Protein AF-A0A9P1D2E7-F1 (afdb_monomer_lite)

Foldseek 3Di:
DDDDDDDDDDDDDDDDDDDDPPPPPPPPDPAFPQPFCPVCVVVCVCVPDPPDDFFDFLEKEADQQQQWIWTFGFQDIDIDGDDDPDDDDPDPQNCQVVVLCVVPVVQSVQGWNYKYWDAPDPAWIWIWTHGDPFQKIWITTGHPPDPDHIDIDHPVCLVPFPDPPPCVPPPDDDDDPTPRPPPPVVVLVVVPDDPPPDDDDDSDDWAWDDDPFKIWTFDDDPPADATFKIWMWTDDPDTHTDDMHGDDSQWHWNYWDDGPQKIWTWTDGPPDHIDIGIGHHPPSVVVRNVD

pLDDT: mean 70.39, std 23.38, range [22.34, 96.06]

Secondary structure (DSSP, 8-state):
----------------------------PPPP-------GGGGGGGGSSTTPPPP-EEEEEE-TTSSEEEEEESS-EEEEE---SS--PPPTTHHHHHHHHHH-HHHHHH-EEEEEEEEEETTEEEEEEEESSSS-EEEEEESTT-----EEE-TTGGGSPP----GGG--S--PPPP--PPPHHHHHHHHS-S--SS--------EEEEETTEEEEEEEPTTSSSEEEEEEEE-SSS-EEEEEEE--TTEEEEEEEEETTEEEEEEEETTS--EEEEEEPPHHHHHHHH-

Radius of gyration: 24.0 Å; chains: 1; bounding box: 67×44×100 Å

Sequence (291 aa):
MVGIGWYVVNPLAMNSTRKKSRMKSSVLLPPLDVSLVSDLSDFSWMRSLGRHVPLQPVGLACDDNHSSMVIAERFALHEVQIPSLGTLQPSESQNGLEKCLGEYPHFRADGLAGVRIKCTSPAGCHALILGAHSNQSLVCPLGASSRCQPTLLTSETLRARGCPVERSDLNQGQGIPDMAFPTLIEASSHFLDRNKENNGSDGRDSRGLLGAKLVISLSDIPGHLGVSAANAWALGERRQYIGSWSFPATHRWTSLCHAQGKIFVLGVPQAGESELWSFAMPEELRKRIAM

Organism: NCBI:txid2562237

Structure (mmCIF, N/CA/C/O backbone):
data_AF-A0A9P1D2E7-F1
#
_entry.id   AF-A0A9P1D2E7-F1
#
loop_
_atom_site.group_PDB
_atom_site.id
_atom_site.type_symbol
_atom_site.label_atom_id
_atom_site.label_alt_id
_atom_site.label_comp_id
_atom_site.label_asym_id
_atom_site.label_entity_id
_atom_site.label_seq_id
_atom_site.pdbx_PDB_ins_code
_atom_site.Cartn_x
_atom_site.Cartn_y
_atom_site.Cartn_z
_atom_site.occupancy
_atom_site.B_iso_or_equiv
_atom_site.auth_seq_id
_atom_site.auth_comp_id
_atom_site.auth_asym_id
_atom_site.auth_atom_id
_atom_site.pdbx_PDB_model_num
ATOM 1 N N . MET A 1 1 ? -6.547 14.080 -67.510 1.00 34.38 1 MET A N 1
ATOM 2 C CA . MET A 1 1 ? -7.218 13.029 -66.713 1.00 34.38 1 MET A CA 1
ATOM 3 C C . MET A 1 1 ? -7.490 13.648 -65.349 1.00 34.38 1 MET A C 1
ATOM 5 O O . MET A 1 1 ? -6.532 13.916 -64.646 1.00 34.38 1 MET A O 1
ATOM 9 N N . VAL A 1 2 ? -8.655 14.267 -65.110 1.00 25.31 2 VAL A N 1
ATOM 10 C CA . VAL A 1 2 ? -9.991 13.657 -64.870 1.00 25.31 2 VAL A CA 1
ATOM 11 C C . VAL A 1 2 ? -9.923 12.738 -63.637 1.00 25.31 2 VAL A C 1
ATOM 13 O O . VAL A 1 2 ? -9.150 11.795 -63.670 1.00 25.31 2 VAL A O 1
ATOM 16 N N . GLY A 1 3 ? -10.656 12.941 -62.539 1.00 22.42 3 GLY A N 1
ATOM 17 C CA . GLY A 1 3 ? -11.729 13.894 -62.266 1.00 22.42 3 GLY A CA 1
ATOM 18 C C . GLY A 1 3 ? -12.163 13.873 -60.790 1.00 22.42 3 GLY A C 1
ATOM 19 O O . GLY A 1 3 ? -11.840 12.961 -60.034 1.00 22.42 3 GLY A O 1
ATOM 20 N N . ILE A 1 4 ? -12.880 14.934 -60.426 1.00 28.89 4 ILE A N 1
ATOM 21 C CA . ILE A 1 4 ? -13.558 15.216 -59.154 1.00 28.89 4 ILE A CA 1
ATOM 22 C C . ILE A 1 4 ? -14.852 14.386 -59.069 1.00 28.89 4 ILE A C 1
ATOM 24 O O . ILE A 1 4 ? -15.502 14.177 -60.091 1.00 28.89 4 ILE A O 1
ATOM 28 N N . GLY A 1 5 ? -15.277 13.992 -57.863 1.00 22.34 5 GLY A N 1
ATOM 29 C CA . GLY A 1 5 ? -16.610 13.423 -57.635 1.00 22.34 5 GLY A CA 1
ATOM 30 C C . GLY A 1 5 ? -17.114 13.634 -56.206 1.00 22.34 5 GLY A C 1
ATOM 31 O O . GLY A 1 5 ? -16.603 13.027 -55.271 1.00 22.34 5 GLY A O 1
ATOM 32 N N . TRP A 1 6 ? -18.125 14.492 -56.063 1.00 28.31 6 TRP A N 1
ATOM 33 C CA . TRP A 1 6 ?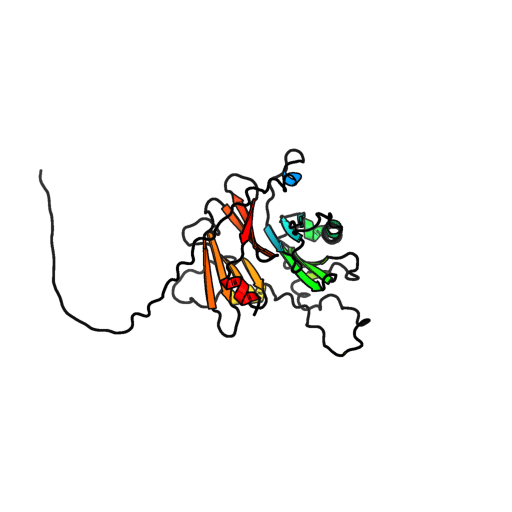 -18.961 14.678 -54.872 1.00 28.31 6 TRP A CA 1
ATOM 34 C C . TRP A 1 6 ? -20.163 13.734 -54.927 1.00 28.31 6 TRP A C 1
ATOM 36 O O . TRP A 1 6 ? -20.701 13.546 -56.014 1.00 28.31 6 TRP A O 1
ATOM 46 N N . TYR A 1 7 ? -20.672 13.284 -53.775 1.00 24.88 7 TYR A N 1
ATOM 47 C CA . TYR A 1 7 ? -22.082 12.899 -53.653 1.00 24.88 7 TYR A CA 1
ATOM 48 C C . TYR A 1 7 ? -22.690 13.373 -52.333 1.00 24.88 7 TYR A C 1
ATOM 50 O O . TYR A 1 7 ? -22.192 13.101 -51.244 1.00 24.88 7 TYR A O 1
ATOM 58 N N . VAL A 1 8 ? -23.799 14.089 -52.495 1.00 28.50 8 VAL A N 1
ATOM 59 C CA . VAL A 1 8 ? -24.799 14.451 -51.494 1.00 28.50 8 VAL A CA 1
ATOM 60 C C . VAL A 1 8 ? -25.888 13.387 -51.557 1.00 28.50 8 VAL A C 1
ATOM 62 O O . VAL A 1 8 ? -26.414 13.140 -52.639 1.00 28.50 8 VAL A O 1
ATOM 65 N N . VAL A 1 9 ? -26.284 12.814 -50.419 1.00 28.98 9 VAL A N 1
ATOM 66 C CA . VAL A 1 9 ? -27.598 12.170 -50.286 1.00 28.98 9 VAL A CA 1
ATOM 67 C C . VAL A 1 9 ? -28.175 12.518 -48.917 1.00 28.98 9 VAL A C 1
ATOM 69 O O . VAL A 1 9 ? -27.687 12.073 -47.883 1.00 28.98 9 VAL A O 1
ATOM 72 N N . ASN A 1 10 ? -29.226 13.333 -48.943 1.00 32.41 10 ASN A N 1
ATOM 73 C CA . ASN A 1 10 ? -30.201 13.473 -47.867 1.00 32.41 10 ASN A CA 1
ATOM 74 C C . ASN A 1 10 ? -31.289 12.410 -48.087 1.00 32.41 10 ASN A C 1
ATOM 76 O O . ASN A 1 10 ? -31.701 12.202 -49.231 1.00 32.41 10 ASN A O 1
ATOM 80 N N . PRO A 1 11 ? -31.833 11.817 -47.016 1.00 41.06 11 PRO A N 1
ATOM 81 C CA . PRO A 1 11 ? -33.286 11.858 -46.906 1.00 41.06 11 PRO A CA 1
ATOM 82 C C . PRO A 1 11 ? -33.771 12.245 -45.505 1.00 41.06 11 PRO A C 1
ATOM 84 O O . PRO A 1 11 ? -33.331 11.737 -44.475 1.00 41.06 11 PRO A O 1
ATOM 87 N N . LEU A 1 12 ? -34.745 13.151 -45.521 1.00 35.78 12 LEU A N 1
ATOM 88 C CA . LEU A 1 12 ? -35.585 13.543 -44.403 1.00 35.78 12 LEU A CA 1
ATOM 89 C C . LEU A 1 12 ? -36.529 12.406 -43.974 1.00 35.78 12 LEU A C 1
ATOM 91 O O . LEU A 1 12 ? -37.180 11.781 -44.803 1.00 35.78 12 LEU A O 1
ATOM 95 N N . ALA A 1 13 ? -36.649 12.290 -42.649 1.00 39.47 13 ALA A N 1
ATOM 96 C CA . ALA A 1 13 ? -37.854 12.049 -41.849 1.00 39.47 13 ALA A CA 1
ATOM 97 C C . ALA A 1 13 ? -38.650 10.736 -42.005 1.00 39.47 13 ALA A C 1
ATOM 99 O O . ALA A 1 13 ? -39.419 10.563 -42.942 1.00 39.47 13 ALA A O 1
ATOM 100 N N . MET A 1 14 ? -38.685 9.946 -40.920 1.00 32.00 14 MET A N 1
ATOM 101 C CA . MET A 1 14 ? -39.962 9.612 -40.275 1.00 32.00 14 MET A CA 1
ATOM 102 C C . MET A 1 14 ? -39.802 9.155 -38.813 1.00 32.00 14 MET A C 1
ATOM 104 O O . MET A 1 14 ? -38.895 8.415 -38.448 1.00 32.00 14 MET A O 1
ATOM 108 N N . ASN A 1 15 ? -40.725 9.659 -37.995 1.00 38.59 15 ASN A N 1
ATOM 109 C CA . ASN A 1 15 ? -40.930 9.461 -36.562 1.00 38.59 15 ASN A CA 1
ATOM 110 C C . ASN A 1 15 ? -40.935 7.993 -36.100 1.00 38.59 15 ASN A C 1
ATOM 112 O O . ASN A 1 15 ? -41.679 7.177 -36.638 1.00 38.59 15 ASN A O 1
ATOM 116 N N . SER A 1 16 ? -40.289 7.711 -34.963 1.00 40.75 16 SER A N 1
ATOM 117 C CA . SER A 1 16 ? -40.817 6.725 -34.013 1.00 40.75 16 SER A CA 1
ATOM 118 C C . SER A 1 16 ? -40.358 7.023 -32.588 1.00 40.75 16 SER A C 1
ATOM 120 O O . SER A 1 16 ? -39.188 6.937 -32.221 1.00 40.75 16 SER A O 1
ATOM 122 N N . THR A 1 17 ? -41.331 7.408 -31.778 1.00 57.41 17 THR A N 1
ATOM 123 C CA . THR A 1 17 ? -41.259 7.637 -30.344 1.00 57.41 17 THR A CA 1
ATOM 124 C C . THR A 1 17 ? -41.031 6.319 -29.598 1.00 57.41 17 THR A C 1
ATOM 126 O O . THR A 1 17 ? -41.955 5.527 -29.424 1.00 57.41 17 THR A O 1
ATOM 129 N N . ARG A 1 18 ? -39.830 6.098 -29.042 1.00 44.81 18 ARG A N 1
ATOM 130 C CA . ARG A 1 18 ? -39.636 5.107 -27.964 1.00 44.81 18 ARG A CA 1
ATOM 131 C C . ARG A 1 18 ? -38.724 5.602 -26.839 1.00 44.81 18 ARG A C 1
ATOM 133 O O . ARG A 1 18 ? -37.507 5.516 -26.878 1.00 44.81 18 ARG A O 1
ATOM 140 N N . LYS A 1 19 ? -39.420 6.124 -25.825 1.00 47.72 19 LYS A N 1
ATOM 141 C CA . LYS A 1 19 ? -39.240 5.993 -24.368 1.00 47.72 19 LYS A CA 1
ATOM 142 C C . LYS A 1 19 ? -37.915 5.429 -23.818 1.00 47.72 19 LYS A C 1
ATOM 144 O O . LYS A 1 19 ? -37.523 4.305 -24.104 1.00 47.72 19 LYS A O 1
ATOM 149 N N . LYS A 1 20 ? -37.469 6.158 -22.781 1.00 47.34 20 LYS A N 1
ATOM 150 C CA . LYS A 1 20 ? -36.493 5.852 -21.715 1.00 47.34 20 LYS A CA 1
ATOM 151 C C . LYS A 1 20 ? -35.017 6.031 -22.078 1.00 47.34 20 LYS A C 1
ATOM 153 O O . LYS A 1 20 ? -34.205 5.123 -21.952 1.00 47.34 20 LYS A O 1
ATOM 158 N N . SER A 1 21 ? -34.666 7.290 -22.344 1.00 38.19 21 SER A N 1
ATOM 159 C CA . SER A 1 21 ? -33.348 7.816 -21.983 1.00 38.19 21 SER A CA 1
ATOM 160 C C . SER A 1 21 ? -33.191 7.737 -20.461 1.00 38.19 21 SER A C 1
ATOM 162 O O . SER A 1 21 ? -33.766 8.521 -19.705 1.00 38.19 21 SER A O 1
ATOM 164 N N . ARG A 1 22 ? -32.461 6.724 -19.994 1.00 44.84 22 ARG A N 1
ATOM 165 C CA . ARG A 1 22 ? -31.897 6.707 -18.647 1.00 44.84 22 ARG A CA 1
ATOM 166 C C . ARG A 1 22 ? -30.671 7.614 -18.734 1.00 44.84 22 ARG A C 1
ATOM 168 O O . ARG A 1 22 ? -29.606 7.153 -19.131 1.00 44.84 22 ARG A O 1
ATOM 175 N N . MET A 1 23 ? -30.844 8.905 -18.442 1.00 34.78 23 MET A N 1
ATOM 176 C CA . MET A 1 23 ? -29.727 9.835 -18.269 1.00 34.78 23 MET A CA 1
ATOM 177 C C . MET A 1 23 ? -28.807 9.261 -17.187 1.00 34.78 23 MET A C 1
ATOM 179 O O . MET A 1 23 ? -29.082 9.366 -15.993 1.00 34.78 23 MET A O 1
ATOM 183 N N . LYS A 1 24 ? -27.722 8.600 -17.600 1.00 41.12 24 LYS A N 1
ATOM 184 C CA . LYS A 1 24 ? -26.547 8.445 -16.750 1.00 41.12 24 LYS A CA 1
ATOM 185 C C . LYS A 1 24 ? -25.948 9.841 -16.674 1.00 41.12 24 LYS A C 1
ATOM 187 O O . LYS A 1 24 ? -25.241 10.262 -17.581 1.00 41.12 24 LYS A O 1
ATOM 192 N N . SER A 1 25 ? -26.331 10.581 -15.640 1.00 35.00 25 SER A N 1
ATOM 193 C CA . SER A 1 25 ? -25.635 11.801 -15.259 1.00 35.00 25 SER A CA 1
ATOM 194 C C . SER A 1 25 ? -24.226 11.385 -14.856 1.00 35.00 25 SER A C 1
ATOM 196 O O . SER A 1 25 ? -24.006 10.932 -13.734 1.00 35.00 25 SER A O 1
ATOM 198 N N . SER A 1 26 ? -23.292 11.446 -15.802 1.00 39.44 26 SER A N 1
ATOM 199 C CA . SER A 1 26 ? -21.867 11.367 -15.519 1.00 39.44 26 SER A CA 1
ATOM 200 C C . SER A 1 26 ? -21.525 12.629 -14.740 1.00 39.44 26 SER A C 1
ATOM 202 O O . SER A 1 26 ? -21.312 13.687 -15.326 1.00 39.44 26 SER A O 1
ATOM 204 N N . VAL A 1 27 ? -21.580 12.548 -13.412 1.00 43.41 27 VAL A N 1
ATOM 205 C CA . VAL A 1 27 ? -21.067 13.611 -12.552 1.00 43.41 27 VAL A CA 1
ATOM 206 C C . VAL A 1 27 ? -19.558 13.607 -12.760 1.00 43.41 27 VAL A C 1
ATOM 208 O O . VAL A 1 27 ? -18.856 12.739 -12.248 1.00 43.41 27 VAL A O 1
ATOM 211 N N . LEU A 1 28 ? -19.079 14.524 -13.600 1.00 47.50 28 LEU A N 1
ATOM 212 C CA . LEU A 1 28 ? -17.664 14.849 -13.683 1.00 47.50 28 LEU A CA 1
ATOM 213 C C . LEU A 1 28 ? -17.316 15.500 -12.348 1.00 47.50 28 LEU A C 1
ATOM 215 O O . LEU A 1 28 ? -17.694 16.643 -12.093 1.00 47.50 28 LEU A O 1
ATOM 219 N N . LEU A 1 29 ? -16.688 14.727 -11.464 1.00 50.00 29 LEU A N 1
ATOM 220 C CA . LEU A 1 29 ? -16.118 15.277 -10.244 1.00 50.00 29 LEU A CA 1
ATOM 221 C C . LEU A 1 29 ? -15.080 16.336 -10.644 1.00 50.00 29 LEU A C 1
ATOM 223 O O . LEU A 1 29 ? -14.402 16.155 -11.664 1.00 50.00 29 LEU A O 1
ATOM 227 N N . PRO A 1 30 ? -14.967 17.440 -9.885 1.00 50.84 30 PRO A N 1
ATOM 228 C CA . PRO A 1 30 ? -13.913 18.411 -10.128 1.00 50.84 30 PRO A CA 1
ATOM 229 C C . PRO A 1 30 ? -12.558 17.687 -10.135 1.00 50.84 30 PRO A C 1
ATOM 231 O O . PRO A 1 30 ? -12.393 16.704 -9.398 1.00 50.84 30 PRO A O 1
ATOM 234 N N . PRO A 1 31 ? -11.602 18.124 -10.978 1.00 53.41 31 PRO A N 1
ATOM 235 C CA . PRO A 1 31 ? -10.257 17.570 -10.940 1.00 53.41 31 PRO A CA 1
ATOM 236 C C . PRO A 1 31 ? -9.763 17.635 -9.495 1.00 53.41 31 PRO A C 1
ATOM 238 O O . PRO A 1 31 ? -9.986 18.640 -8.816 1.00 53.41 31 PRO A O 1
ATOM 241 N N . LEU A 1 32 ? -9.148 16.550 -9.010 1.00 51.12 32 LEU A N 1
ATOM 242 C CA . LEU A 1 32 ? -8.451 16.609 -7.730 1.00 51.12 32 LEU A CA 1
ATOM 243 C C . LEU A 1 32 ? -7.517 17.808 -7.797 1.00 51.12 32 LEU A C 1
ATOM 245 O O . LEU A 1 32 ? -6.779 17.950 -8.774 1.00 51.12 32 LEU A O 1
ATOM 249 N N . ASP A 1 33 ? -7.569 18.659 -6.779 1.00 43.69 33 ASP A N 1
ATOM 250 C CA . ASP A 1 33 ? -6.532 19.653 -6.582 1.00 43.69 33 ASP A CA 1
ATOM 251 C C . ASP A 1 33 ? -5.264 18.872 -6.233 1.00 43.69 33 ASP A C 1
ATOM 253 O O . ASP A 1 33 ? -5.019 18.487 -5.085 1.00 43.69 33 ASP A O 1
ATOM 257 N N . VAL A 1 34 ? -4.531 18.482 -7.280 1.00 44.16 34 VAL A N 1
ATOM 258 C CA . VAL A 1 34 ? -3.241 17.820 -7.167 1.00 44.16 34 VAL A CA 1
ATOM 259 C C . VAL A 1 34 ? -2.281 18.917 -6.759 1.00 44.16 34 VAL A C 1
ATOM 261 O O . VAL A 1 34 ? -1.527 19.465 -7.560 1.00 44.16 34 VAL A O 1
ATOM 264 N N . SER A 1 35 ? -2.317 19.237 -5.471 1.00 42.28 35 SER A N 1
ATOM 265 C CA . SER A 1 35 ? -1.149 19.769 -4.810 1.00 42.28 35 SER A CA 1
ATOM 266 C C . SER A 1 35 ? -0.095 18.679 -4.948 1.00 42.28 35 SER A C 1
ATOM 268 O O . SER A 1 35 ? -0.088 17.707 -4.193 1.00 42.28 35 SER A O 1
ATOM 270 N N . LEU A 1 36 ? 0.753 18.799 -5.972 1.00 40.09 36 LEU A N 1
ATOM 271 C CA . LEU A 1 36 ? 2.041 18.135 -5.967 1.00 40.09 36 LEU A CA 1
ATOM 272 C C . LEU A 1 36 ? 2.647 18.566 -4.642 1.00 40.09 36 LEU A C 1
ATOM 274 O O . LEU A 1 36 ? 3.028 19.723 -4.464 1.00 40.09 36 LEU A O 1
ATOM 278 N N . VAL A 1 37 ? 2.696 17.647 -3.684 1.00 40.56 37 VAL A N 1
ATOM 279 C CA . VAL A 1 37 ? 3.653 17.766 -2.600 1.00 40.56 37 VAL A CA 1
ATOM 280 C C . VAL A 1 37 ? 4.996 17.541 -3.288 1.00 40.56 37 VAL A C 1
ATOM 282 O O . VAL A 1 37 ? 5.567 16.469 -3.237 1.00 40.56 37 VAL A O 1
ATOM 285 N N . SER A 1 38 ? 5.453 18.528 -4.058 1.00 37.81 38 SER A N 1
ATOM 286 C CA . SER A 1 38 ? 6.837 18.645 -4.494 1.00 37.81 38 SER A CA 1
ATOM 287 C C . SER A 1 38 ? 7.718 19.028 -3.308 1.00 37.81 38 SER A C 1
ATOM 289 O O . SER A 1 38 ? 8.935 18.910 -3.395 1.00 37.81 38 SER A O 1
ATOM 291 N N . ASP A 1 39 ? 7.107 19.373 -2.167 1.00 37.47 39 ASP A N 1
ATOM 292 C CA . ASP A 1 39 ? 7.759 19.437 -0.864 1.00 37.47 39 ASP A 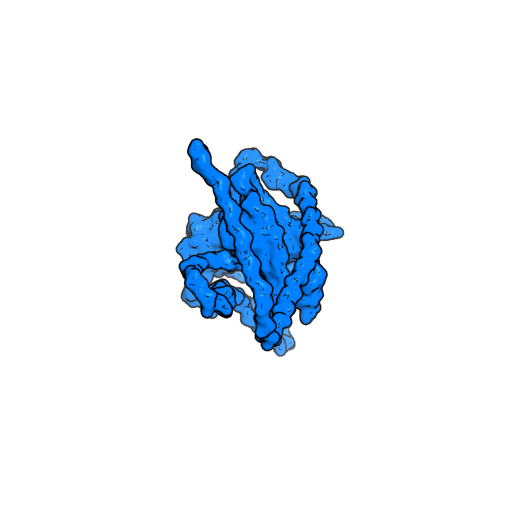CA 1
ATOM 293 C C . ASP A 1 39 ? 7.989 18.031 -0.269 1.00 37.47 39 ASP A C 1
ATOM 295 O O . ASP A 1 39 ? 7.743 17.752 0.898 1.00 37.47 39 ASP A O 1
ATOM 299 N N . LEU A 1 40 ? 8.475 17.112 -1.109 1.00 46.62 40 LEU A N 1
ATOM 300 C CA . LEU A 1 40 ? 9.214 15.930 -0.665 1.00 46.62 40 LEU A CA 1
ATOM 301 C C . LEU A 1 40 ? 10.683 16.297 -0.368 1.00 46.62 40 LEU A C 1
ATOM 303 O O . LEU A 1 40 ? 11.521 15.410 -0.214 1.00 46.62 40 LEU A O 1
ATOM 307 N N . SER A 1 41 ? 11.009 17.594 -0.262 1.00 42.09 41 SER A N 1
ATOM 308 C CA . SER A 1 41 ? 12.267 18.111 0.293 1.00 42.09 41 SER A CA 1
ATOM 309 C C . SER A 1 41 ? 12.585 17.477 1.651 1.00 42.09 41 SER A C 1
ATOM 311 O O . SER A 1 41 ? 13.747 17.215 1.957 1.00 42.09 41 SER A O 1
ATOM 313 N N . ASP A 1 42 ? 11.551 17.164 2.436 1.00 45.12 42 ASP A N 1
ATOM 314 C CA . ASP A 1 42 ? 11.672 16.524 3.750 1.00 45.12 42 ASP A CA 1
ATOM 315 C C . ASP A 1 42 ? 11.941 15.009 3.685 1.00 45.12 42 ASP A C 1
ATOM 317 O O . ASP A 1 42 ? 12.362 14.397 4.664 1.00 45.12 42 ASP A O 1
ATOM 321 N N . PHE A 1 43 ? 11.821 14.399 2.502 1.00 49.34 43 PHE A N 1
ATOM 322 C CA . PHE A 1 43 ? 12.353 13.061 2.227 1.00 49.34 43 PHE A CA 1
ATOM 323 C C . PHE A 1 43 ? 13.791 13.111 1.703 1.00 49.34 43 PHE A C 1
ATOM 325 O O . PHE A 1 43 ? 14.268 12.160 1.083 1.00 49.34 43 PHE A O 1
ATOM 332 N N . SER A 1 44 ? 14.521 14.200 1.964 1.00 46.47 44 SER A N 1
ATOM 333 C CA . SER A 1 44 ? 15.953 14.314 1.659 1.00 46.47 44 SER A CA 1
ATOM 334 C C . SER A 1 44 ? 16.795 13.178 2.253 1.00 46.47 44 SER A C 1
ATOM 336 O O . SER A 1 44 ? 17.850 12.869 1.698 1.00 46.47 44 SER A O 1
ATOM 338 N N . TRP A 1 45 ? 16.313 12.483 3.292 1.00 50.81 45 TRP A N 1
ATOM 339 C CA . TRP A 1 45 ? 16.938 11.257 3.799 1.00 50.81 45 TRP A CA 1
ATOM 340 C C . TRP A 1 45 ? 17.005 10.135 2.748 1.00 50.81 45 TRP A C 1
ATOM 342 O O . TRP A 1 45 ? 17.976 9.381 2.734 1.00 50.81 45 TRP A O 1
ATOM 352 N N . MET A 1 46 ? 16.066 10.069 1.794 1.00 47.06 46 MET A N 1
ATOM 353 C CA . MET A 1 46 ? 16.178 9.159 0.645 1.00 47.06 46 MET A CA 1
ATOM 354 C C . MET A 1 46 ? 17.293 9.573 -0.326 1.00 47.06 46 MET A C 1
ATOM 356 O O . MET A 1 46 ? 17.808 8.732 -1.049 1.00 47.06 46 MET A O 1
ATOM 360 N N . ARG A 1 47 ? 17.728 10.840 -0.336 1.00 46.56 47 ARG A N 1
ATOM 361 C CA . ARG A 1 47 ? 18.773 11.338 -1.251 1.00 46.56 47 ARG A CA 1
ATOM 362 C C . ARG A 1 47 ? 20.192 11.304 -0.670 1.00 46.56 47 ARG A C 1
ATOM 364 O O . ARG A 1 47 ? 21.139 11.511 -1.423 1.00 46.56 47 ARG A O 1
ATOM 371 N N . SER A 1 48 ? 20.376 11.063 0.635 1.00 42.00 48 SER A N 1
ATOM 372 C CA . SER A 1 48 ? 21.656 11.353 1.316 1.00 42.00 48 SER A CA 1
ATOM 373 C C . SER A 1 48 ? 22.628 10.178 1.521 1.00 42.00 48 SER A C 1
ATOM 375 O O . SER A 1 48 ? 23.633 10.362 2.208 1.00 42.00 48 SER A O 1
ATOM 377 N N . LEU A 1 49 ? 22.399 8.989 0.953 1.00 43.53 49 LEU A N 1
ATOM 378 C CA . LEU A 1 49 ? 23.377 7.888 1.014 1.00 43.53 49 LEU A CA 1
ATOM 379 C C . LEU A 1 49 ? 23.837 7.564 -0.420 1.00 43.53 49 LEU A C 1
ATOM 381 O O . LEU A 1 49 ? 23.064 7.633 -1.367 1.00 43.53 49 LEU A O 1
ATOM 385 N N . GLY A 1 50 ? 25.138 7.347 -0.621 1.00 47.31 50 GLY A N 1
ATOM 386 C CA . GLY A 1 50 ? 25.745 7.272 -1.956 1.00 47.31 50 GLY A CA 1
ATOM 387 C C . GLY A 1 50 ? 25.076 6.256 -2.893 1.00 47.31 50 GLY A C 1
ATOM 388 O O . GLY A 1 50 ? 24.702 5.180 -2.451 1.00 47.31 50 GLY A O 1
ATOM 389 N N . ARG A 1 51 ? 24.955 6.606 -4.188 1.00 50.78 51 ARG A N 1
ATOM 390 C CA . ARG A 1 51 ? 24.405 5.776 -5.288 1.00 50.78 51 ARG A CA 1
ATOM 391 C C . ARG A 1 51 ? 23.322 4.793 -4.823 1.00 50.78 51 ARG A C 1
ATOM 393 O O . ARG A 1 51 ? 23.509 3.579 -4.889 1.00 50.78 51 ARG A O 1
ATOM 400 N N . HIS A 1 52 ? 22.203 5.332 -4.356 1.00 63.84 52 HIS A N 1
ATOM 401 C CA . HIS A 1 52 ? 21.044 4.522 -4.017 1.00 63.84 52 HIS A CA 1
ATOM 402 C C . HIS A 1 52 ? 20.573 3.723 -5.225 1.00 63.84 52 HIS A C 1
ATOM 404 O O . HIS A 1 52 ? 20.403 4.258 -6.322 1.00 63.84 52 HIS A O 1
ATOM 410 N N . VAL A 1 53 ? 20.381 2.422 -5.022 1.00 77.62 53 VAL A N 1
ATOM 411 C CA . VAL A 1 53 ? 19.642 1.598 -5.975 1.00 77.62 53 VAL A CA 1
ATOM 412 C C . VAL A 1 53 ? 18.211 2.142 -5.992 1.00 77.62 53 VAL A C 1
ATOM 414 O O . VAL A 1 53 ? 17.623 2.268 -4.917 1.00 77.62 53 VAL A O 1
ATOM 417 N N . PRO A 1 54 ? 17.647 2.494 -7.163 1.00 84.19 54 PRO A N 1
ATOM 418 C CA . PRO A 1 54 ? 16.287 3.008 -7.234 1.00 84.19 54 PRO A CA 1
ATOM 419 C C . PRO A 1 54 ? 15.312 2.038 -6.572 1.00 84.19 54 PRO A C 1
ATOM 421 O O . PRO A 1 54 ? 15.319 0.848 -6.900 1.00 84.19 54 PRO A O 1
ATOM 424 N N . LEU A 1 55 ? 14.468 2.553 -5.673 1.00 87.75 55 LEU A N 1
ATOM 425 C CA . LEU A 1 55 ? 13.456 1.741 -5.005 1.00 87.75 55 LEU A CA 1
ATOM 426 C C . LEU A 1 55 ? 12.542 1.087 -6.049 1.00 87.75 55 LEU A C 1
ATOM 428 O O . LEU A 1 55 ? 12.050 1.764 -6.958 1.00 87.75 55 LEU A O 1
ATOM 432 N N . GLN A 1 56 ? 12.280 -0.210 -5.897 1.00 91.12 56 GLN A N 1
ATOM 433 C CA . GLN A 1 56 ? 11.353 -0.983 -6.726 1.00 91.12 56 GLN A CA 1
ATOM 434 C C . GLN A 1 56 ? 10.168 -1.469 -5.885 1.00 91.12 56 GLN A C 1
ATOM 436 O O . GLN A 1 56 ? 10.098 -2.645 -5.507 1.00 91.12 56 GLN A O 1
ATOM 441 N N . PRO A 1 57 ? 9.214 -0.577 -5.573 1.00 92.25 57 PRO A N 1
ATOM 442 C CA . PRO A 1 57 ? 8.137 -0.893 -4.665 1.00 92.25 57 PRO A CA 1
ATOM 443 C C . PRO A 1 57 ? 7.160 -1.890 -5.280 1.00 92.25 57 PRO A C 1
ATOM 445 O O . PRO A 1 57 ? 6.656 -1.711 -6.393 1.00 92.25 57 PRO A O 1
ATOM 448 N N . VAL A 1 58 ? 6.842 -2.917 -4.503 1.00 93.56 58 VAL A N 1
ATOM 449 C CA . VAL A 1 58 ? 5.834 -3.932 -4.819 1.00 93.56 58 VAL A CA 1
ATOM 450 C C . VAL A 1 58 ? 4.505 -3.641 -4.125 1.00 93.56 58 VAL A C 1
ATOM 452 O O . VAL A 1 58 ? 3.452 -3.980 -4.670 1.00 93.56 58 VAL A O 1
ATOM 455 N N . GLY A 1 59 ? 4.527 -2.940 -2.984 1.00 91.31 59 GLY A N 1
ATOM 456 C CA . GLY A 1 59 ? 3.322 -2.590 -2.238 1.00 91.31 59 GLY A CA 1
ATOM 457 C C . GLY A 1 59 ? 3.505 -1.457 -1.230 1.00 91.31 59 GLY A C 1
ATOM 458 O O . GLY A 1 59 ? 4.619 -1.075 -0.887 1.00 91.31 59 GLY A O 1
ATOM 459 N N . LEU A 1 60 ? 2.371 -0.955 -0.750 1.00 94.00 60 LEU A N 1
ATOM 460 C CA . LEU A 1 60 ? 2.253 0.106 0.243 1.00 94.00 60 LEU A CA 1
ATOM 461 C C . LEU A 1 60 ? 1.144 -0.273 1.232 1.00 94.00 60 LEU A C 1
ATOM 463 O O . LEU A 1 60 ? 0.086 -0.764 0.817 1.00 94.00 60 LEU A O 1
ATOM 467 N N . ALA A 1 61 ? 1.381 -0.033 2.519 1.00 93.38 61 ALA A N 1
ATOM 468 C CA . ALA A 1 61 ? 0.389 -0.141 3.583 1.00 93.38 61 ALA A CA 1
ATOM 469 C C . ALA A 1 61 ? 0.453 1.084 4.495 1.00 93.38 61 ALA A C 1
ATOM 471 O O . ALA A 1 61 ? 1.538 1.546 4.827 1.00 93.38 61 ALA A O 1
ATOM 472 N N . CYS A 1 62 ? -0.704 1.585 4.911 1.00 91.38 62 CYS A N 1
ATOM 473 C CA . CYS A 1 62 ? -0.815 2.674 5.875 1.00 91.38 62 CYS A CA 1
ATOM 474 C C . CYS A 1 62 ? -1.215 2.095 7.237 1.00 91.38 62 CYS A C 1
ATOM 476 O O . CYS A 1 62 ? -1.986 1.135 7.277 1.00 91.38 62 CYS A O 1
ATOM 478 N N . ASP A 1 63 ? -0.727 2.692 8.323 1.00 86.69 63 ASP A N 1
ATOM 479 C CA . ASP A 1 63 ? -1.265 2.461 9.664 1.00 86.69 63 ASP A CA 1
ATOM 480 C C . ASP A 1 63 ? -2.653 3.126 9.810 1.00 86.69 63 ASP A C 1
ATOM 482 O O . ASP A 1 63 ? -2.893 4.246 9.334 1.00 86.69 63 ASP A O 1
ATOM 486 N N . ASP A 1 64 ? -3.565 2.445 10.502 1.00 78.69 64 ASP A N 1
ATOM 487 C CA . ASP A 1 64 ? -4.885 2.954 10.876 1.00 78.69 64 ASP A CA 1
ATOM 488 C C . ASP A 1 64 ? -4.781 4.111 11.884 1.00 78.69 64 ASP A C 1
ATOM 490 O O . ASP A 1 64 ? -5.611 5.017 11.855 1.00 78.69 64 ASP A O 1
ATOM 494 N N . ASN A 1 65 ? -3.740 4.142 12.729 1.00 75.31 65 ASN A N 1
ATOM 495 C CA . ASN A 1 65 ? -3.447 5.300 13.593 1.00 75.31 65 ASN A CA 1
ATOM 496 C C . ASN A 1 65 ? -2.753 6.439 12.835 1.00 75.31 65 ASN A C 1
ATOM 498 O O . ASN A 1 65 ? -2.549 7.529 13.371 1.00 75.31 65 ASN A O 1
ATOM 502 N N . HIS A 1 66 ? -2.434 6.190 11.565 1.00 70.44 66 HIS A N 1
ATOM 503 C CA . HIS A 1 66 ? -2.002 7.169 10.587 1.00 70.44 66 HIS A CA 1
ATOM 504 C C . HIS A 1 66 ? -0.680 7.884 10.888 1.00 70.44 66 HIS A C 1
ATOM 506 O O . HIS A 1 66 ? -0.443 8.946 10.317 1.00 70.44 66 HIS A O 1
ATOM 512 N N . SER A 1 67 ? 0.174 7.360 11.763 1.00 83.62 67 SER A N 1
ATOM 513 C CA . SER A 1 67 ? 1.491 7.949 12.044 1.00 83.62 67 SER A CA 1
ATOM 514 C C . SER A 1 67 ? 2.569 7.457 11.083 1.00 83.62 67 SER A C 1
ATOM 516 O O . SER A 1 67 ? 3.500 8.200 10.788 1.00 83.62 67 SER A O 1
ATOM 518 N N . SER A 1 68 ? 2.432 6.248 10.536 1.00 87.81 68 SER A N 1
ATOM 519 C CA . SER A 1 68 ? 3.406 5.693 9.600 1.00 87.81 68 SER A CA 1
ATOM 520 C C . SER A 1 68 ? 2.773 4.933 8.436 1.00 87.81 68 SER A C 1
ATOM 522 O O . SER A 1 68 ? 1.577 4.623 8.395 1.00 87.81 68 SER A O 1
ATOM 524 N N . MET A 1 69 ? 3.602 4.674 7.433 1.00 91.94 69 MET A N 1
ATOM 525 C CA . MET A 1 69 ? 3.312 3.788 6.318 1.00 91.94 69 MET A CA 1
ATOM 526 C C . MET A 1 69 ? 4.499 2.860 6.083 1.00 91.94 69 MET A C 1
ATOM 528 O O . MET A 1 69 ? 5.636 3.191 6.407 1.00 91.94 69 MET A O 1
ATOM 532 N N . VAL A 1 70 ? 4.244 1.706 5.479 1.00 92.88 70 VAL A N 1
ATOM 533 C CA . VAL A 1 70 ? 5.273 0.738 5.108 1.00 92.88 70 VAL A CA 1
ATOM 534 C C . VAL A 1 70 ? 5.266 0.556 3.601 1.00 92.88 70 VAL A C 1
ATOM 536 O O . VAL A 1 70 ? 4.245 0.202 3.005 1.00 92.88 70 VAL A O 1
ATOM 539 N N . ILE A 1 71 ? 6.426 0.781 2.994 1.00 93.44 71 ILE A N 1
ATOM 540 C CA . ILE A 1 71 ? 6.710 0.518 1.589 1.00 93.44 71 ILE A CA 1
ATOM 541 C C . ILE A 1 71 ? 7.415 -0.831 1.508 1.00 93.44 71 ILE A C 1
ATOM 543 O O . ILE A 1 71 ? 8.480 -1.023 2.090 1.00 93.44 71 ILE A O 1
ATOM 547 N N . ALA A 1 72 ? 6.829 -1.767 0.771 1.00 93.94 72 ALA A N 1
ATOM 548 C CA . ALA A 1 72 ? 7.466 -3.038 0.479 1.00 93.94 72 ALA A CA 1
ATOM 549 C C . ALA A 1 72 ? 8.222 -2.962 -0.842 1.00 93.94 72 ALA A C 1
ATOM 551 O O . ALA A 1 72 ? 7.645 -2.605 -1.869 1.00 93.94 72 ALA A O 1
ATOM 552 N N . GLU A 1 73 ? 9.486 -3.367 -0.816 1.00 93.81 73 GLU A N 1
ATOM 553 C CA . GLU A 1 73 ? 10.272 -3.745 -1.986 1.00 93.81 73 GLU A CA 1
ATOM 554 C C . GLU A 1 73 ? 10.362 -5.264 -2.099 1.00 93.81 73 GLU A C 1
ATOM 556 O O . GLU A 1 73 ? 9.925 -5.997 -1.214 1.00 93.81 73 GLU A O 1
ATOM 561 N N . ARG A 1 74 ? 10.985 -5.758 -3.173 1.00 93.25 74 ARG A N 1
ATOM 562 C CA . ARG A 1 74 ? 11.167 -7.198 -3.355 1.00 93.25 74 ARG A CA 1
ATOM 563 C C . ARG A 1 74 ? 11.893 -7.861 -2.178 1.00 93.25 74 ARG A C 1
ATOM 565 O O . ARG A 1 74 ? 11.556 -8.991 -1.877 1.00 93.25 74 ARG A O 1
ATOM 572 N N . PHE A 1 75 ? 12.843 -7.206 -1.510 1.00 92.56 75 PHE A N 1
ATOM 573 C CA . PHE A 1 75 ? 13.665 -7.839 -0.458 1.00 92.56 75 PHE A CA 1
ATOM 574 C C . PHE A 1 75 ? 13.797 -7.016 0.830 1.00 92.56 75 PHE A C 1
ATOM 576 O O . PHE A 1 75 ? 14.618 -7.339 1.695 1.00 92.56 75 PHE A O 1
ATOM 583 N N . ALA A 1 76 ? 13.034 -5.934 0.952 1.00 92.56 76 ALA A N 1
ATOM 584 C CA . ALA A 1 76 ? 13.135 -4.999 2.063 1.00 92.56 76 ALA A CA 1
ATOM 585 C C . ALA A 1 76 ? 11.770 -4.388 2.381 1.00 92.56 76 ALA A C 1
ATOM 587 O O . ALA A 1 76 ? 10.903 -4.288 1.507 1.00 92.56 76 ALA A O 1
ATOM 588 N N . LEU A 1 77 ? 11.599 -3.973 3.634 1.00 92.69 77 LEU A N 1
ATOM 589 C CA . LEU A 1 77 ? 10.487 -3.141 4.064 1.00 92.69 77 LEU A CA 1
ATOM 590 C C . LEU A 1 77 ? 11.040 -1.814 4.564 1.00 92.69 77 LEU A C 1
ATOM 592 O O . LEU A 1 77 ? 11.960 -1.777 5.374 1.00 92.69 77 LEU A O 1
ATOM 596 N N . HIS A 1 78 ? 10.439 -0.725 4.109 1.00 91.50 78 HIS A N 1
ATOM 597 C CA . HIS A 1 78 ? 10.797 0.620 4.532 1.00 91.50 78 HIS A CA 1
ATOM 598 C C . HIS A 1 78 ? 9.630 1.210 5.294 1.00 91.50 78 HIS A C 1
ATOM 600 O O . HIS A 1 78 ? 8.542 1.357 4.738 1.00 91.50 78 HIS A O 1
ATOM 606 N N . GLU A 1 79 ? 9.841 1.551 6.560 1.00 89.44 79 GLU A N 1
ATOM 607 C CA . GLU A 1 79 ? 8.858 2.321 7.311 1.00 89.44 79 GLU A CA 1
ATOM 608 C C . GLU A 1 79 ? 9.115 3.813 7.126 1.00 89.44 79 GLU A C 1
ATOM 610 O O . GLU A 1 79 ? 10.222 4.309 7.341 1.00 89.44 79 GLU A O 1
ATOM 615 N N . VAL A 1 80 ? 8.058 4.522 6.757 1.00 89.00 80 VAL A N 1
ATOM 616 C CA . VAL A 1 80 ? 8.060 5.946 6.482 1.00 89.00 80 VAL A CA 1
ATOM 617 C C . VAL A 1 80 ? 7.096 6.626 7.446 1.00 89.00 80 VAL A C 1
ATOM 619 O O . VAL A 1 80 ? 5.901 6.334 7.452 1.00 89.00 80 VAL A O 1
ATOM 622 N N . GLN A 1 81 ? 7.611 7.546 8.259 1.00 87.69 81 GLN A N 1
ATOM 623 C CA . GLN A 1 81 ? 6.775 8.367 9.131 1.00 87.69 81 GLN A CA 1
ATOM 624 C C . GLN A 1 81 ? 5.988 9.378 8.297 1.00 87.69 81 GLN A C 1
ATOM 626 O O . GLN A 1 81 ? 6.545 10.048 7.426 1.00 87.69 81 GLN A O 1
ATOM 631 N N . ILE A 1 82 ? 4.689 9.483 8.564 1.00 86.38 82 ILE A N 1
ATOM 632 C CA . ILE A 1 82 ? 3.822 10.514 7.999 1.00 86.38 82 ILE A CA 1
ATOM 633 C C . ILE A 1 82 ? 3.923 11.703 8.949 1.00 86.38 82 ILE A C 1
ATOM 635 O O . ILE A 1 82 ? 3.478 11.569 10.089 1.00 86.38 82 ILE A O 1
ATOM 639 N N . PRO A 1 83 ? 4.476 12.856 8.526 1.00 80.69 83 PRO A N 1
ATOM 640 C CA . PRO A 1 83 ? 4.583 14.020 9.394 1.00 80.69 83 PRO A CA 1
ATOM 641 C C . PRO A 1 83 ? 3.199 14.409 9.928 1.00 80.69 83 PRO A C 1
ATOM 643 O O . PRO A 1 83 ? 2.368 14.967 9.208 1.00 80.69 83 PRO A O 1
ATOM 646 N N . SER A 1 84 ? 2.926 14.077 11.188 1.00 77.00 84 SER A N 1
ATOM 647 C CA . SER A 1 84 ? 1.775 14.596 11.912 1.00 77.00 84 SER A CA 1
ATOM 648 C C . SER A 1 84 ? 2.061 16.039 12.319 1.00 77.00 84 SER A C 1
ATOM 650 O O . SER A 1 84 ? 3.213 16.425 12.506 1.00 77.00 84 SER A O 1
ATOM 652 N N . LEU A 1 85 ? 1.009 16.840 12.508 1.00 65.62 85 LEU A N 1
ATOM 653 C CA . LEU A 1 85 ? 1.064 18.253 12.932 1.00 65.62 85 LEU A CA 1
ATOM 654 C C . LEU A 1 85 ? 1.677 18.491 14.339 1.00 65.62 85 LEU A C 1
ATOM 656 O O . LEU A 1 85 ? 1.468 19.536 14.946 1.00 65.62 85 LEU A O 1
ATOM 660 N N . GLY A 1 86 ? 2.442 17.542 14.868 1.00 60.22 86 GLY A N 1
ATOM 661 C CA . GLY A 1 86 ? 3.148 17.620 16.134 1.00 60.22 86 GLY A CA 1
ATOM 662 C C . GLY A 1 86 ? 4.230 16.547 16.174 1.00 60.22 86 GLY A C 1
ATOM 663 O O . GLY A 1 86 ? 3.923 15.365 16.066 1.00 60.22 86 GLY A O 1
ATOM 664 N N . THR A 1 87 ? 5.473 17.007 16.307 1.00 55.25 87 THR A N 1
ATOM 665 C CA . THR A 1 87 ? 6.681 16.279 16.729 1.00 55.25 87 THR A CA 1
ATOM 666 C C . THR A 1 87 ? 7.094 15.052 15.898 1.00 55.25 87 THR A C 1
ATOM 668 O O . THR A 1 87 ?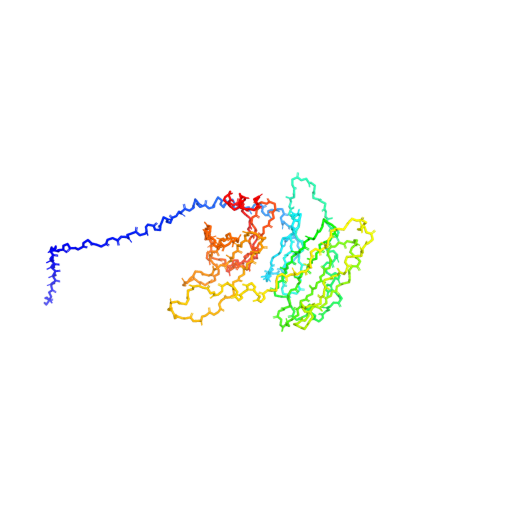 6.556 13.959 16.039 1.00 55.25 87 THR A O 1
ATOM 671 N N . LEU A 1 88 ? 8.156 15.217 15.098 1.00 56.97 88 LEU A N 1
ATOM 672 C CA . LEU A 1 88 ? 8.909 14.126 14.469 1.00 56.97 88 LEU A CA 1
ATOM 673 C C . LEU A 1 88 ? 9.677 13.352 15.551 1.00 56.97 88 LEU A C 1
ATOM 675 O O . LEU A 1 88 ? 10.825 13.676 15.851 1.00 56.97 88 LEU A O 1
ATOM 679 N N . GLN A 1 89 ? 9.050 12.356 16.173 1.00 62.19 89 GLN A N 1
ATOM 680 C CA . GLN A 1 89 ? 9.777 11.399 17.000 1.00 62.19 89 GLN A CA 1
ATOM 681 C C . GLN A 1 89 ? 10.083 10.164 16.138 1.00 62.19 89 GLN A C 1
ATOM 683 O O . GLN A 1 89 ? 9.144 9.538 15.643 1.00 62.19 89 GLN A O 1
ATOM 688 N N . PRO A 1 90 ? 11.364 9.824 15.894 1.00 59.69 90 PRO A N 1
ATOM 689 C CA . PRO A 1 90 ? 11.708 8.616 15.154 1.00 59.69 90 PRO A CA 1
ATOM 690 C C . PRO A 1 90 ? 11.129 7.411 15.895 1.00 59.69 90 PRO A C 1
ATOM 692 O O . PRO A 1 90 ? 11.373 7.229 17.089 1.00 59.69 90 PRO A O 1
ATOM 695 N N . SER A 1 91 ? 10.302 6.629 15.208 1.00 61.12 91 SER A N 1
ATOM 696 C CA . SER A 1 91 ? 9.619 5.500 15.820 1.00 61.12 91 SER A CA 1
ATOM 697 C C . SER A 1 91 ? 10.602 4.346 16.030 1.00 61.12 91 SER A C 1
ATOM 699 O O . SER A 1 91 ? 11.302 3.915 15.115 1.00 61.12 91 SER A O 1
ATOM 701 N N . GLU A 1 92 ? 10.624 3.774 17.234 1.00 65.00 92 GLU A N 1
ATOM 702 C CA . GLU A 1 92 ? 11.347 2.519 17.507 1.00 65.00 92 GLU A CA 1
ATOM 703 C C . GLU A 1 92 ? 10.762 1.316 16.731 1.00 65.00 92 GLU A C 1
ATOM 705 O O . GLU A 1 92 ? 11.341 0.227 16.730 1.00 65.00 92 GLU A O 1
ATOM 710 N N . SER A 1 93 ? 9.621 1.495 16.052 1.00 61.91 93 SER A N 1
ATOM 711 C CA . SER A 1 93 ? 8.909 0.452 15.305 1.00 61.91 93 SER A CA 1
ATOM 712 C C . SER A 1 93 ? 9.683 -0.097 14.108 1.00 61.91 93 SER A C 1
ATOM 714 O O . SER A 1 93 ? 9.464 -1.261 13.764 1.00 61.91 93 SER A O 1
ATOM 716 N N . GLN A 1 94 ? 10.641 0.657 13.549 1.00 64.81 94 GLN A N 1
ATOM 717 C CA . GLN A 1 94 ? 11.479 0.194 12.434 1.00 64.81 94 GLN A CA 1
ATOM 718 C C . GLN A 1 94 ? 12.187 -1.131 12.753 1.00 64.81 94 GLN A C 1
ATOM 720 O O . GLN A 1 94 ? 12.354 -1.986 11.883 1.00 64.81 94 GLN A O 1
ATOM 725 N N . ASN A 1 95 ? 12.512 -1.363 14.027 1.00 75.38 95 ASN A N 1
ATOM 726 C CA . ASN A 1 95 ? 13.179 -2.586 14.456 1.00 75.38 95 ASN A CA 1
ATOM 727 C C . ASN A 1 95 ? 12.262 -3.818 14.455 1.00 75.38 95 ASN A C 1
ATOM 729 O O . ASN A 1 95 ? 12.760 -4.938 14.375 1.00 75.38 95 ASN A O 1
ATOM 733 N N . GLY A 1 96 ? 10.938 -3.654 14.537 1.00 86.94 96 GLY A N 1
ATOM 734 C CA . GLY A 1 96 ? 10.003 -4.779 14.639 1.00 86.94 96 GLY A CA 1
ATOM 735 C C . GLY A 1 96 ? 9.888 -5.584 13.343 1.00 86.94 96 GLY A C 1
ATOM 736 O O . GLY A 1 96 ? 9.977 -6.812 13.359 1.00 86.94 96 GLY A O 1
ATOM 737 N N . LEU A 1 97 ? 9.733 -4.891 12.211 1.00 90.75 97 LEU A N 1
ATOM 738 C CA . LEU A 1 97 ? 9.553 -5.522 10.899 1.00 90.75 97 LEU A CA 1
ATOM 739 C C . LEU A 1 97 ? 10.819 -6.201 10.390 1.00 90.75 97 LEU A C 1
ATOM 741 O O . LEU A 1 97 ? 10.763 -7.359 9.979 1.00 90.75 97 LEU A O 1
ATOM 745 N N . GLU A 1 98 ? 11.958 -5.511 10.444 1.00 91.06 98 GLU A N 1
ATOM 746 C CA . GLU A 1 98 ? 13.229 -6.093 10.006 1.00 91.06 98 GLU A CA 1
ATOM 747 C C . GLU A 1 98 ? 13.641 -7.267 10.900 1.00 91.06 98 GLU A C 1
ATOM 749 O O . GLU A 1 98 ? 14.102 -8.286 10.386 1.00 91.06 98 GLU A O 1
ATOM 754 N N . LYS A 1 99 ? 13.389 -7.195 12.216 1.00 91.50 99 LYS A N 1
ATOM 755 C CA . LYS A 1 99 ? 13.595 -8.340 13.114 1.00 91.50 99 LYS A CA 1
ATOM 756 C C . LYS A 1 99 ? 12.703 -9.521 12.731 1.00 91.50 99 LYS A C 1
ATOM 758 O O . LYS A 1 99 ? 13.206 -10.631 12.601 1.00 91.50 99 LYS A O 1
ATOM 763 N N . CYS A 1 100 ? 11.411 -9.280 12.497 1.00 93.75 100 CYS A N 1
ATOM 764 C CA . CYS A 1 100 ? 10.477 -10.319 12.064 1.00 93.75 100 CYS A CA 1
ATOM 765 C C . CYS A 1 100 ? 10.922 -10.986 10.751 1.00 93.75 100 CYS A C 1
ATOM 767 O O . CYS A 1 100 ? 10.940 -12.210 10.650 1.00 93.75 100 CYS A O 1
ATOM 769 N N . LEU A 1 101 ? 11.336 -10.199 9.753 1.00 94.06 101 LEU A N 1
ATOM 770 C CA . LEU A 1 101 ? 11.863 -10.731 8.493 1.00 94.06 101 LEU A CA 1
ATOM 771 C C . LEU A 1 101 ? 13.190 -11.476 8.676 1.00 94.06 101 LEU A C 1
ATOM 773 O O . LEU A 1 101 ? 13.442 -12.455 7.973 1.00 94.06 101 LEU A O 1
ATOM 777 N N . GLY A 1 102 ? 14.028 -11.036 9.616 1.00 94.44 102 GLY A N 1
ATOM 778 C CA . GLY A 1 102 ? 15.278 -11.702 9.978 1.00 94.44 102 GLY A CA 1
ATOM 779 C C . GLY A 1 102 ? 15.079 -13.108 10.551 1.00 94.44 102 GLY A C 1
ATOM 780 O O . GLY A 1 102 ? 15.938 -13.963 10.353 1.00 94.44 102 GLY A O 1
ATOM 781 N N . GLU A 1 103 ? 13.937 -13.376 11.190 1.00 95.88 103 GLU A N 1
ATOM 782 C CA . GLU A 1 103 ? 13.571 -14.714 11.681 1.00 95.88 103 GLU A CA 1
ATOM 783 C C . GLU A 1 103 ? 13.161 -15.676 10.545 1.00 95.88 103 GLU A C 1
ATOM 785 O O . GLU A 1 103 ? 13.225 -16.892 10.718 1.00 95.88 103 GLU A O 1
ATOM 790 N N . TYR A 1 104 ? 12.807 -15.156 9.360 1.00 96.06 104 TYR A N 1
ATOM 791 C CA . TYR A 1 104 ? 12.372 -15.939 8.194 1.00 96.06 104 TYR A CA 1
ATOM 792 C C . TYR A 1 104 ? 13.194 -15.603 6.935 1.00 96.06 104 TYR A C 1
ATOM 794 O O . TYR A 1 104 ? 12.648 -15.125 5.934 1.00 96.06 104 TYR A O 1
ATOM 802 N N . PRO A 1 105 ? 14.511 -15.890 6.922 1.00 95.31 105 PRO A N 1
ATOM 803 C CA . PRO A 1 105 ? 15.398 -15.498 5.826 1.00 95.31 105 PRO A CA 1
ATOM 804 C C . PRO A 1 105 ? 15.002 -16.113 4.477 1.00 95.31 105 PRO A C 1
ATOM 806 O O . PRO A 1 105 ? 15.169 -15.467 3.447 1.00 95.31 105 PRO A O 1
ATOM 809 N N . HIS A 1 106 ? 14.431 -17.322 4.466 1.00 94.88 106 HIS A N 1
ATOM 810 C CA . HIS A 1 106 ? 13.930 -17.957 3.241 1.00 94.88 106 HIS A CA 1
ATOM 811 C C . HIS A 1 106 ? 12.740 -17.200 2.641 1.00 94.88 106 HIS A C 1
ATOM 813 O O . HIS A 1 106 ? 12.742 -16.915 1.449 1.00 94.88 106 HIS A O 1
ATOM 819 N N . PHE A 1 107 ? 11.783 -16.781 3.475 1.00 94.56 107 PHE A N 1
ATOM 820 C CA . PHE A 1 107 ? 10.647 -15.967 3.036 1.00 94.56 107 PHE A CA 1
ATOM 821 C C . PHE A 1 107 ? 11.120 -14.633 2.441 1.00 94.56 107 PHE A C 1
ATOM 823 O O . PHE A 1 107 ? 10.645 -14.209 1.390 1.00 94.56 107 PHE A O 1
ATOM 830 N N . ARG A 1 108 ? 12.111 -13.991 3.078 1.00 94.75 108 ARG A N 1
ATOM 831 C CA . ARG A 1 108 ? 12.732 -12.766 2.553 1.00 94.75 108 ARG A CA 1
ATOM 832 C C . ARG A 1 108 ? 13.464 -13.014 1.232 1.00 94.75 108 ARG A C 1
ATOM 834 O O . ARG A 1 108 ? 13.346 -12.193 0.330 1.00 94.75 108 ARG A O 1
ATOM 841 N N . ALA A 1 109 ? 14.212 -14.111 1.113 1.00 93.88 109 ALA A N 1
ATOM 842 C CA . ALA A 1 109 ? 14.989 -14.446 -0.081 1.00 93.88 109 ALA A CA 1
ATOM 843 C C . ALA A 1 109 ? 14.109 -14.764 -1.301 1.00 93.88 109 ALA A C 1
ATOM 845 O O . ALA A 1 109 ? 14.466 -14.397 -2.421 1.00 93.88 109 ALA A O 1
ATOM 846 N N . ASP A 1 110 ? 12.938 -15.370 -1.089 1.00 95.06 110 ASP A N 1
ATOM 847 C CA . ASP A 1 110 ? 11.941 -15.595 -2.146 1.00 95.06 110 ASP A CA 1
ATOM 848 C C . ASP A 1 110 ? 11.332 -14.278 -2.650 1.00 95.06 110 ASP A C 1
ATOM 850 O O . ASP A 1 110 ? 10.860 -14.171 -3.787 1.00 95.06 110 ASP A O 1
ATOM 854 N N . GLY A 1 111 ? 11.399 -13.249 -1.814 1.00 94.50 111 GLY A N 1
ATOM 855 C CA . GLY A 1 111 ? 10.962 -11.900 -2.089 1.00 94.50 111 GLY A CA 1
ATOM 856 C C . GLY A 1 111 ? 9.505 -11.643 -1.722 1.00 94.50 111 GLY A C 1
ATOM 857 O O . GLY A 1 111 ? 8.714 -12.556 -1.492 1.00 94.50 111 GLY A O 1
ATOM 858 N N . LEU A 1 112 ? 9.152 -10.364 -1.665 1.00 95.19 112 LEU A N 1
ATOM 859 C CA . LEU A 1 112 ? 7.857 -9.876 -1.211 1.00 95.19 112 LEU A CA 1
ATOM 860 C C . LEU A 1 112 ? 6.976 -9.496 -2.409 1.00 95.19 112 LEU A C 1
ATOM 862 O O . LEU A 1 112 ? 7.450 -8.921 -3.390 1.00 95.19 112 LEU A O 1
ATOM 866 N N . ALA A 1 113 ? 5.681 -9.788 -2.314 1.00 93.00 113 ALA A N 1
ATOM 867 C CA . ALA A 1 113 ? 4.645 -9.330 -3.243 1.00 93.00 113 ALA A CA 1
ATOM 868 C C . ALA A 1 113 ? 3.909 -8.087 -2.732 1.00 93.00 113 ALA A C 1
ATOM 870 O O . ALA A 1 113 ? 3.329 -7.335 -3.515 1.00 93.00 113 ALA A O 1
ATOM 871 N N . GLY A 1 114 ? 3.897 -7.869 -1.418 1.00 91.44 114 GLY A N 1
ATOM 872 C CA . GLY A 1 114 ? 3.190 -6.746 -0.827 1.00 91.44 114 GLY A CA 1
ATOM 873 C C . GLY A 1 114 ? 3.116 -6.812 0.688 1.00 91.44 114 GLY A C 1
ATOM 874 O O . GLY A 1 114 ? 3.589 -7.750 1.325 1.00 91.44 114 GLY A O 1
ATOM 875 N N . VAL A 1 115 ? 2.491 -5.787 1.253 1.00 93.75 115 VAL A N 1
ATOM 876 C CA . VAL A 1 115 ? 2.323 -5.611 2.692 1.00 93.75 115 VAL A CA 1
ATOM 877 C C . VAL A 1 115 ? 0.946 -5.021 2.983 1.00 93.75 115 VAL A C 1
ATOM 879 O O . VAL A 1 115 ? 0.381 -4.268 2.178 1.00 93.75 115 VAL A O 1
ATOM 882 N N . ARG A 1 116 ? 0.382 -5.392 4.129 1.00 91.62 116 ARG A N 1
ATOM 883 C CA . ARG A 1 116 ? -0.833 -4.830 4.721 1.00 91.62 116 ARG A CA 1
ATOM 884 C C . ARG A 1 116 ? -0.609 -4.663 6.214 1.00 91.62 116 ARG A C 1
ATOM 886 O O . ARG A 1 116 ? 0.048 -5.497 6.818 1.00 91.62 116 ARG A O 1
ATOM 893 N N . ILE A 1 117 ? -1.170 -3.617 6.800 1.00 91.06 117 ILE A N 1
ATOM 894 C CA . ILE A 1 117 ? -1.147 -3.391 8.245 1.00 91.06 117 ILE A CA 1
ATOM 895 C C . ILE A 1 117 ? -2.589 -3.439 8.729 1.00 91.06 117 ILE A C 1
ATOM 897 O O . ILE A 1 117 ? -3.494 -2.994 8.023 1.00 91.06 117 ILE A O 1
ATOM 901 N N . LYS A 1 118 ? -2.802 -4.044 9.894 1.00 87.94 118 LYS A N 1
ATOM 902 C CA . LYS A 1 118 ? -4.087 -4.057 10.584 1.00 87.94 118 LYS A CA 1
ATOM 903 C C . LYS A 1 118 ? -3.849 -3.809 12.063 1.00 87.94 118 LYS A C 1
ATOM 905 O O . LYS A 1 118 ? -3.103 -4.561 12.694 1.00 87.94 118 LYS A O 1
ATOM 910 N N . CYS A 1 119 ? -4.512 -2.801 12.614 1.00 86.06 119 CYS A N 1
ATOM 911 C CA . CYS A 1 119 ? -4.424 -2.483 14.031 1.00 86.06 119 CYS A CA 1
ATOM 912 C C . CYS A 1 119 ? -5.746 -2.780 14.728 1.00 86.06 119 CYS A C 1
ATOM 914 O O . CYS A 1 119 ? -6.803 -2.299 14.332 1.00 86.06 119 CYS A O 1
ATOM 916 N N . THR A 1 120 ? -5.699 -3.597 15.779 1.00 83.25 120 THR A N 1
ATOM 917 C CA . THR A 1 120 ? -6.864 -3.817 16.653 1.00 83.25 120 THR A CA 1
ATOM 918 C C . THR A 1 120 ? -6.891 -2.834 17.818 1.00 83.25 120 THR A C 1
ATOM 920 O O . THR A 1 120 ? -7.944 -2.575 18.390 1.00 83.25 120 THR A O 1
ATOM 923 N N . SER A 1 121 ? -5.729 -2.296 18.181 1.00 81.56 121 SER A N 1
ATOM 924 C CA . SER A 1 121 ? -5.552 -1.265 19.200 1.00 81.56 121 SER A CA 1
ATOM 925 C C . SER A 1 121 ? -4.304 -0.435 18.871 1.00 81.56 121 SER A C 1
ATOM 927 O O . SER A 1 121 ? -3.477 -0.891 18.076 1.00 81.56 121 SER A O 1
ATOM 929 N N . PRO A 1 122 ? -4.108 0.742 19.496 1.00 76.81 122 PRO A N 1
ATOM 930 C CA . PRO A 1 122 ? -2.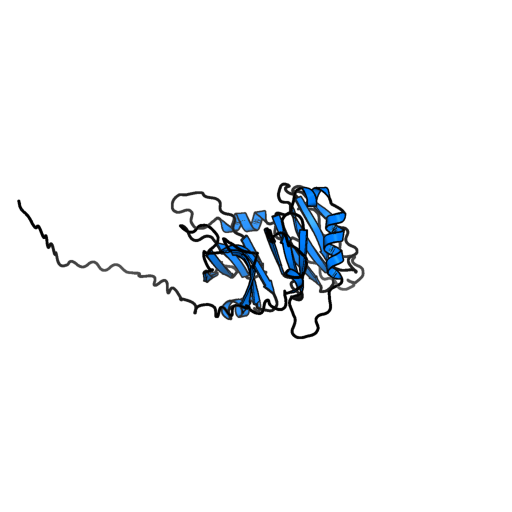909 1.562 19.287 1.00 76.81 122 PRO A CA 1
ATOM 931 C C . PRO A 1 122 ? -1.586 0.839 19.586 1.00 76.81 122 PRO A C 1
ATOM 933 O O . PRO A 1 122 ? -0.547 1.207 19.056 1.00 76.81 122 PRO A O 1
ATOM 936 N N . ALA A 1 123 ? -1.624 -0.197 20.430 1.00 77.50 123 ALA A N 1
ATOM 937 C CA . ALA A 1 123 ? -0.462 -1.004 20.806 1.00 77.50 123 ALA A CA 1
ATOM 938 C C . ALA A 1 123 ? -0.447 -2.404 20.155 1.00 77.50 123 ALA A C 1
ATOM 940 O O . ALA A 1 123 ? 0.457 -3.192 20.420 1.00 77.50 123 ALA A O 1
ATOM 941 N N . GLY A 1 124 ? -1.465 -2.741 19.356 1.00 84.12 124 GLY A N 1
ATOM 942 C CA . GLY A 1 124 ? -1.730 -4.088 18.844 1.00 84.12 124 GLY A CA 1
ATOM 943 C C . GLY A 1 124 ? -1.872 -4.098 17.329 1.00 84.12 124 GLY A C 1
ATOM 944 O O . GLY A 1 124 ? -2.924 -4.463 16.797 1.00 84.12 124 GLY A O 1
ATOM 945 N N . CYS A 1 125 ? -0.827 -3.659 16.637 1.00 87.88 125 CYS A N 1
ATOM 946 C CA . CYS A 1 125 ? -0.767 -3.666 15.184 1.00 87.88 125 CYS A CA 1
ATOM 947 C C . CYS A 1 125 ? -0.076 -4.933 14.675 1.00 87.88 125 CYS A C 1
ATOM 949 O O . CYS A 1 125 ? 0.824 -5.474 15.312 1.00 87.88 125 CYS A O 1
ATOM 951 N N . HIS A 1 126 ? -0.499 -5.414 13.511 1.00 91.31 126 HIS A N 1
ATOM 952 C CA . HIS A 1 126 ? 0.121 -6.541 12.826 1.00 91.31 126 HIS A CA 1
ATOM 953 C C . HIS A 1 126 ? 0.319 -6.189 11.354 1.00 91.31 126 HIS A C 1
ATOM 955 O O . HIS A 1 126 ? -0.606 -5.711 10.694 1.00 91.31 126 HIS A O 1
ATOM 961 N N . ALA A 1 127 ? 1.509 -6.455 10.830 1.00 92.81 127 ALA A N 1
ATOM 962 C CA . ALA A 1 127 ? 1.780 -6.471 9.405 1.00 92.81 127 ALA A CA 1
ATOM 963 C C . ALA A 1 127 ? 1.549 -7.878 8.854 1.00 92.81 127 ALA A C 1
ATOM 965 O O . ALA A 1 127 ? 2.122 -8.845 9.343 1.00 92.81 127 ALA A O 1
ATOM 966 N N . LEU A 1 128 ? 0.746 -7.980 7.804 1.00 93.88 128 LEU A N 1
ATOM 967 C CA . LEU A 1 128 ? 0.674 -9.145 6.938 1.00 93.88 128 LEU A CA 1
ATOM 968 C C . LEU A 1 128 ? 1.540 -8.876 5.706 1.00 93.88 128 LEU A C 1
ATOM 970 O O . LEU A 1 128 ? 1.230 -8.001 4.896 1.00 93.88 128 LEU A O 1
ATOM 974 N N . ILE A 1 129 ? 2.617 -9.635 5.565 1.00 94.81 129 ILE A N 1
ATOM 975 C CA . ILE A 1 129 ? 3.549 -9.559 4.444 1.00 94.81 129 ILE A CA 1
ATOM 976 C C . ILE A 1 129 ? 3.254 -10.725 3.507 1.00 94.81 129 ILE A C 1
ATOM 978 O O . ILE A 1 129 ? 3.125 -11.864 3.947 1.00 94.81 129 ILE A O 1
ATOM 982 N N . LEU A 1 130 ? 3.139 -10.451 2.213 1.00 94.25 130 LEU A N 1
ATOM 983 C CA . LEU A 1 130 ? 2.843 -11.451 1.189 1.00 94.25 130 LEU A CA 1
ATOM 984 C C . LEU A 1 130 ? 4.141 -11.864 0.494 1.00 94.25 130 LEU A C 1
ATOM 986 O O . LEU A 1 130 ? 4.899 -10.988 0.074 1.00 94.25 130 LEU A O 1
ATOM 990 N N . GLY A 1 131 ? 4.391 -13.167 0.356 1.00 93.94 131 GLY A N 1
ATOM 991 C CA . GLY A 1 131 ? 5.526 -13.688 -0.412 1.00 93.94 131 GLY A CA 1
ATOM 992 C C . GLY A 1 131 ? 5.290 -13.580 -1.923 1.00 93.94 131 GLY A C 1
ATOM 993 O O . GLY A 1 131 ? 4.150 -13.606 -2.382 1.00 93.94 131 GLY A O 1
ATOM 994 N N . ALA A 1 132 ? 6.359 -13.443 -2.708 1.00 93.19 132 ALA A N 1
ATOM 995 C CA . ALA A 1 132 ? 6.289 -13.315 -4.166 1.00 93.19 132 ALA A CA 1
ATOM 996 C C . ALA A 1 132 ? 6.067 -14.645 -4.901 1.00 93.19 132 ALA A C 1
ATOM 998 O O . ALA A 1 132 ? 5.436 -14.658 -5.954 1.00 93.19 132 ALA A O 1
ATOM 999 N N . HIS A 1 133 ? 6.583 -15.752 -4.362 1.00 83.56 133 HIS A N 1
ATOM 1000 C CA . HIS A 1 133 ? 6.618 -17.049 -5.058 1.00 83.56 133 HIS A CA 1
ATOM 1001 C C . HIS A 1 133 ? 5.945 -18.183 -4.287 1.00 83.56 133 HIS A C 1
ATOM 1003 O O . HIS A 1 133 ? 5.714 -19.259 -4.834 1.00 83.56 133 HIS A O 1
ATOM 1009 N N . SER A 1 134 ? 5.622 -17.953 -3.021 1.00 70.12 134 SER A N 1
ATOM 1010 C CA . SER A 1 134 ? 5.006 -18.936 -2.152 1.00 70.12 134 SER A CA 1
ATOM 1011 C C . SER A 1 134 ? 3.581 -18.490 -1.834 1.00 70.12 134 SER A C 1
ATOM 1013 O O . SER A 1 134 ? 3.317 -17.306 -1.635 1.00 70.12 134 SER A O 1
ATOM 1015 N N . ASN A 1 135 ? 2.639 -19.434 -1.733 1.00 84.31 135 ASN A N 1
ATOM 1016 C CA . ASN A 1 135 ? 1.310 -19.186 -1.146 1.00 84.31 135 ASN A CA 1
ATOM 1017 C C . ASN A 1 135 ? 1.418 -18.973 0.377 1.00 84.31 135 ASN A C 1
ATOM 1019 O O . ASN A 1 135 ? 0.621 -19.499 1.157 1.00 84.31 135 ASN A O 1
ATOM 1023 N N . GLN A 1 136 ? 2.473 -18.283 0.801 1.00 92.69 136 GLN A N 1
ATOM 1024 C CA . GLN A 1 136 ? 2.801 -18.005 2.175 1.00 92.69 136 GLN A CA 1
ATOM 1025 C C . GLN A 1 136 ? 2.602 -16.527 2.452 1.00 92.69 136 GLN A C 1
ATOM 1027 O O . GLN A 1 136 ? 2.706 -15.652 1.586 1.00 92.69 136 GLN A O 1
ATOM 1032 N N . SER A 1 137 ? 2.313 -16.237 3.703 1.00 94.50 137 SER A N 1
ATOM 1033 C CA . SER A 1 137 ? 2.247 -14.880 4.204 1.00 94.50 137 SER A CA 1
ATOM 1034 C C . SER A 1 137 ? 2.853 -14.857 5.590 1.00 94.50 137 SER A C 1
ATOM 1036 O O . SER A 1 137 ? 2.676 -15.797 6.352 1.00 94.50 137 SER A O 1
ATOM 1038 N N . LEU A 1 138 ? 3.575 -13.805 5.930 1.00 94.88 138 LEU A N 1
ATOM 1039 C CA . LEU A 1 138 ? 4.184 -13.657 7.240 1.00 94.88 138 LEU A CA 1
ATOM 1040 C C . LEU A 1 138 ? 3.391 -12.625 8.036 1.00 94.88 138 LEU A C 1
ATOM 1042 O O . LEU A 1 138 ? 3.213 -11.496 7.580 1.00 94.88 138 LEU A O 1
ATOM 1046 N N . VAL A 1 139 ? 2.902 -13.010 9.212 1.00 94.06 139 VAL A N 1
ATOM 1047 C CA . VAL A 1 139 ? 2.291 -12.079 10.164 1.00 94.06 139 VAL A CA 1
ATOM 1048 C C . VAL A 1 139 ? 3.360 -11.629 11.146 1.00 94.06 139 VAL A C 1
ATOM 1050 O O . VAL A 1 139 ? 3.838 -12.425 11.952 1.00 94.06 139 VAL A O 1
ATOM 1053 N N . CYS A 1 140 ? 3.708 -10.350 11.082 1.00 93.44 140 CYS A N 1
ATOM 1054 C CA . CYS A 1 140 ? 4.656 -9.694 11.968 1.00 93.44 140 CYS A CA 1
ATOM 1055 C C . CYS A 1 140 ? 3.911 -8.769 12.927 1.00 93.44 140 CYS A C 1
ATOM 1057 O O . CYS A 1 140 ? 3.223 -7.855 12.470 1.00 93.44 140 CYS A O 1
ATOM 1059 N N . PRO A 1 141 ? 4.034 -8.945 14.243 1.00 91.38 141 PRO A N 1
ATOM 1060 C CA . PRO A 1 141 ? 3.473 -7.983 15.169 1.00 91.38 141 PRO A CA 1
ATOM 1061 C C . PRO A 1 141 ? 4.297 -6.687 15.165 1.00 91.38 141 PRO A C 1
ATOM 1063 O O . PRO A 1 141 ? 5.526 -6.698 15.094 1.00 91.38 141 PRO A O 1
ATOM 1066 N N . LEU A 1 142 ? 3.597 -5.559 15.214 1.00 86.81 142 LEU A N 1
ATOM 1067 C CA . LEU A 1 142 ? 4.149 -4.212 15.190 1.00 86.81 142 LEU A CA 1
ATOM 1068 C C . LEU A 1 142 ? 3.912 -3.587 16.567 1.00 86.81 142 LEU A C 1
ATOM 1070 O O . LEU A 1 142 ? 2.806 -3.152 16.882 1.00 86.81 142 LEU A O 1
ATOM 1074 N N . GLY A 1 143 ? 4.942 -3.600 17.411 1.00 81.00 143 GLY A N 1
ATOM 1075 C CA . GLY A 1 143 ? 4.903 -3.007 18.748 1.00 81.00 143 GLY A CA 1
ATOM 1076 C C . GLY A 1 143 ? 5.800 -3.744 19.738 1.00 81.00 143 GLY A C 1
ATOM 1077 O O . GLY A 1 143 ? 5.818 -4.974 19.778 1.00 81.00 143 GLY A O 1
ATOM 1078 N N . ALA A 1 144 ? 6.526 -2.993 20.569 1.00 71.19 144 ALA A N 1
ATOM 1079 C CA . ALA A 1 144 ? 7.440 -3.547 21.573 1.00 71.19 144 ALA A CA 1
ATOM 1080 C C . ALA A 1 144 ? 6.726 -4.390 22.647 1.00 71.19 144 ALA A C 1
ATOM 1082 O O . ALA A 1 144 ? 7.328 -5.270 23.256 1.00 71.19 144 ALA A O 1
ATOM 1083 N N . SER A 1 145 ? 5.435 -4.136 22.869 1.00 70.56 145 SER A N 1
ATOM 1084 C CA . SER A 1 145 ? 4.588 -4.843 23.834 1.00 70.56 145 SER A CA 1
ATOM 1085 C C . SER A 1 145 ? 3.898 -6.080 23.258 1.00 70.56 145 SER A C 1
ATOM 1087 O O . SER A 1 145 ? 3.163 -6.764 23.976 1.00 70.56 145 SER A O 1
ATOM 1089 N N . SER A 1 146 ? 4.109 -6.389 21.978 1.00 72.94 146 SER A N 1
ATOM 1090 C CA . SER A 1 146 ? 3.498 -7.565 21.381 1.00 72.94 146 SER A CA 1
ATOM 1091 C C . SER A 1 146 ? 4.168 -8.837 21.914 1.00 72.94 146 SER A C 1
ATOM 1093 O O . SER A 1 146 ? 5.345 -9.101 21.697 1.00 72.94 146 SER A O 1
ATOM 1095 N N . ARG A 1 147 ? 3.397 -9.658 22.637 1.00 80.88 147 ARG A N 1
ATOM 1096 C CA . ARG A 1 147 ? 3.813 -11.016 23.048 1.00 80.88 147 ARG A CA 1
ATOM 1097 C C . ARG A 1 147 ? 3.717 -12.030 21.905 1.00 80.88 147 ARG A C 1
ATOM 1099 O O . ARG A 1 147 ? 4.014 -13.207 22.081 1.00 80.88 147 ARG A O 1
ATOM 1106 N N . CYS A 1 148 ? 3.244 -11.575 20.753 1.00 83.31 148 CYS A N 1
ATOM 1107 C CA . CYS A 1 148 ? 3.053 -12.390 19.575 1.00 83.31 148 CYS A CA 1
ATOM 1108 C C . CYS A 1 148 ? 4.398 -12.738 18.957 1.00 83.31 148 CYS A C 1
ATOM 1110 O O . CYS A 1 148 ? 5.271 -11.884 18.827 1.00 83.31 148 CYS A O 1
ATOM 1112 N N . GLN A 1 149 ? 4.551 -13.994 18.553 1.00 89.56 149 GLN A N 1
ATOM 1113 C CA . GLN A 1 149 ? 5.669 -14.384 17.713 1.00 89.56 149 GLN A CA 1
ATOM 1114 C C . GLN A 1 149 ? 5.283 -14.215 16.241 1.00 89.56 149 GLN A C 1
ATOM 1116 O O . GLN A 1 149 ? 4.133 -14.489 15.869 1.00 89.56 149 GLN A O 1
ATOM 1121 N N . PRO A 1 150 ? 6.225 -13.771 15.396 1.00 92.81 150 PRO A N 1
ATOM 1122 C CA . PRO A 1 150 ? 6.102 -13.867 13.952 1.00 92.81 150 PRO A CA 1
ATOM 1123 C C . PRO A 1 150 ? 5.566 -15.230 13.509 1.00 92.81 150 PRO A C 1
ATOM 1125 O O . PRO A 1 150 ? 6.092 -16.269 13.907 1.00 92.81 150 PRO A O 1
ATOM 1128 N N . THR A 1 151 ? 4.508 -15.235 12.700 1.00 93.56 151 THR A N 1
ATOM 1129 C CA . THR A 1 151 ? 3.827 -16.472 12.289 1.00 93.56 151 THR A CA 1
ATOM 1130 C C . THR A 1 151 ? 3.791 -16.584 10.772 1.00 93.56 151 THR A C 1
ATOM 1132 O O . THR A 1 151 ? 3.206 -15.734 10.097 1.00 93.56 151 THR A O 1
ATOM 1135 N N . LEU A 1 152 ? 4.380 -17.653 10.233 1.00 93.19 152 LEU A N 1
ATOM 1136 C CA . LEU A 1 152 ? 4.279 -17.988 8.816 1.00 93.19 152 LEU A CA 1
ATOM 1137 C C . LEU A 1 152 ? 2.950 -18.699 8.532 1.00 93.19 152 LEU A C 1
ATOM 1139 O O . LEU A 1 152 ? 2.700 -19.823 8.969 1.00 93.19 152 LEU A O 1
ATOM 1143 N N . LEU A 1 153 ? 2.097 -18.025 7.776 1.00 91.56 153 LEU A N 1
ATOM 1144 C CA . LEU A 1 153 ? 0.868 -18.559 7.221 1.00 91.56 153 LEU A CA 1
ATOM 1145 C C . LEU A 1 153 ? 1.167 -19.240 5.884 1.00 91.56 153 LEU A C 1
ATOM 1147 O O . LEU A 1 153 ? 1.922 -18.727 5.064 1.00 91.56 153 LEU A O 1
ATOM 1151 N N . THR A 1 154 ? 0.542 -20.382 5.653 1.00 89.31 154 THR A N 1
ATOM 1152 C CA . THR A 1 154 ? 0.507 -21.130 4.397 1.00 89.31 154 THR A CA 1
ATOM 1153 C C . THR A 1 154 ? -0.951 -21.241 3.961 1.00 89.31 154 THR A C 1
ATOM 1155 O O . THR A 1 154 ? -1.867 -20.958 4.739 1.00 89.31 154 THR A O 1
ATOM 1158 N N . SER A 1 155 ? -1.210 -21.709 2.740 1.00 79.50 155 SER A N 1
ATOM 1159 C CA . SER A 1 155 ? -2.578 -21.978 2.278 1.00 79.50 155 SER A CA 1
ATOM 1160 C C . SER A 1 155 ? -3.376 -22.891 3.217 1.00 79.50 155 SER A C 1
ATOM 1162 O O . SER A 1 155 ? -4.597 -22.783 3.294 1.00 79.50 155 SER A O 1
ATOM 1164 N N . GLU A 1 156 ? -2.689 -23.763 3.954 1.00 78.94 156 GLU A N 1
ATOM 1165 C CA . GLU A 1 156 ? -3.284 -24.671 4.936 1.00 78.94 156 GLU A CA 1
ATOM 1166 C C . GLU A 1 156 ? -3.566 -23.970 6.272 1.00 78.94 156 GLU A C 1
ATOM 1168 O O . GLU A 1 156 ? -4.605 -24.203 6.895 1.00 78.94 156 GLU A O 1
ATOM 1173 N N . THR A 1 157 ? -2.675 -23.071 6.701 1.00 74.44 157 THR A N 1
ATOM 1174 C CA . THR A 1 157 ? -2.775 -22.372 7.991 1.00 74.44 157 THR A CA 1
ATOM 1175 C C . THR A 1 157 ? -3.458 -21.014 7.915 1.00 74.44 157 THR A C 1
ATOM 1177 O O . THR A 1 157 ? -3.658 -20.392 8.949 1.00 74.44 157 THR A O 1
ATOM 1180 N N . LEU A 1 158 ? -3.942 -20.575 6.750 1.00 64.12 158 LEU A N 1
ATOM 1181 C CA . LEU A 1 158 ? -4.821 -19.398 6.641 1.00 64.12 158 LEU A CA 1
ATOM 1182 C C . LEU A 1 158 ? -6.139 -19.539 7.433 1.00 64.12 158 LEU A C 1
ATOM 1184 O O . LEU A 1 158 ? -6.867 -18.565 7.593 1.00 64.12 158 LEU A O 1
ATOM 1188 N N . ARG A 1 159 ? -6.442 -20.734 7.963 1.00 60.03 159 ARG A N 1
ATOM 1189 C CA . ARG A 1 159 ? -7.529 -20.975 8.930 1.00 60.03 159 ARG A CA 1
ATOM 1190 C C . ARG A 1 159 ? -7.085 -20.935 10.398 1.00 60.03 159 ARG A C 1
ATOM 1192 O O . ARG A 1 159 ? -7.929 -21.037 11.287 1.00 60.03 159 ARG A O 1
ATOM 1199 N N . ALA A 1 160 ? -5.785 -20.851 10.667 1.00 50.16 160 ALA A N 1
ATOM 1200 C CA . ALA A 1 160 ? -5.247 -20.812 12.017 1.00 50.16 160 ALA A CA 1
ATOM 1201 C C . ALA A 1 160 ? -5.504 -19.431 12.627 1.00 50.16 160 ALA A C 1
ATOM 1203 O O . ALA A 1 160 ? -5.249 -18.395 12.016 1.00 50.16 160 ALA A O 1
ATOM 1204 N N . ARG A 1 161 ? -6.072 -19.441 13.835 1.00 55.03 161 ARG A N 1
ATOM 1205 C CA . ARG A 1 161 ? -6.487 -18.242 14.563 1.00 55.03 161 ARG A CA 1
ATOM 1206 C C . ARG A 1 161 ? -5.292 -17.320 14.768 1.00 55.03 161 ARG A C 1
ATOM 1208 O O . ARG A 1 161 ? -4.213 -17.781 15.136 1.00 55.03 161 ARG A O 1
ATOM 1215 N N . GLY A 1 162 ? -5.518 -16.025 14.549 1.00 53.53 162 GLY A N 1
ATOM 1216 C CA . GLY A 1 162 ? -4.547 -14.990 14.875 1.00 53.53 162 GLY A CA 1
ATOM 1217 C C . GLY A 1 162 ? -4.106 -15.077 16.337 1.00 53.53 162 GLY A C 1
ATOM 1218 O O . GLY A 1 162 ? -4.734 -15.748 17.158 1.00 53.53 162 GLY A O 1
ATOM 1219 N N . CYS A 1 163 ? -3.003 -14.398 16.637 1.00 59.50 163 CYS A N 1
ATOM 1220 C CA . CYS A 1 163 ? -2.363 -14.401 17.943 1.00 59.50 163 CYS A CA 1
ATOM 1221 C C . CYS A 1 163 ? -3.393 -14.332 19.095 1.00 59.50 163 CYS A C 1
ATOM 1223 O O . CYS A 1 163 ? -4.224 -13.417 19.098 1.00 59.50 163 CYS A O 1
ATOM 1225 N N . PRO A 1 164 ? -3.415 -15.295 20.038 1.00 55.31 164 PRO A N 1
ATOM 1226 C CA . PRO A 1 164 ? -4.402 -15.287 21.106 1.00 55.31 164 PRO A CA 1
ATOM 1227 C C . PRO A 1 164 ? -4.186 -14.036 21.957 1.00 55.31 164 PRO A C 1
ATOM 1229 O O . PRO A 1 164 ? -3.177 -13.912 22.646 1.00 55.31 164 PRO A O 1
ATOM 1232 N N . VAL A 1 165 ? -5.133 -13.098 21.898 1.00 52.06 165 VAL A N 1
ATOM 1233 C CA . VAL A 1 165 ? -5.176 -11.976 22.837 1.00 52.06 165 VAL A CA 1
ATOM 1234 C C . VAL A 1 165 ? -5.390 -12.591 24.216 1.00 52.06 165 VAL A C 1
ATOM 1236 O O . VAL A 1 165 ? -6.440 -13.180 24.487 1.00 52.06 165 VAL A O 1
ATOM 1239 N N . GLU A 1 166 ? -4.353 -12.554 25.051 1.00 46.03 166 GLU A N 1
ATOM 1240 C CA . GLU A 1 166 ? -4.386 -13.114 26.397 1.00 46.03 166 GLU A CA 1
ATOM 1241 C C . GLU A 1 166 ? -5.543 -12.451 27.161 1.0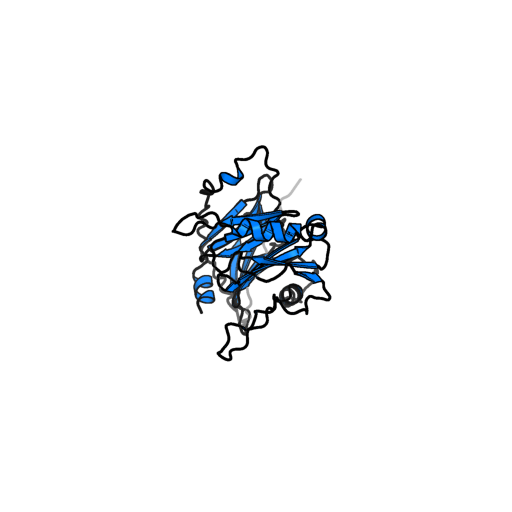0 46.03 166 GLU A C 1
ATOM 1243 O O . GLU A 1 166 ? -5.637 -11.228 27.241 1.00 46.03 166 GLU A O 1
ATOM 1248 N N . ARG A 1 167 ? -6.471 -13.265 27.674 1.00 48.09 167 ARG A N 1
ATOM 1249 C CA . ARG A 1 167 ? -7.761 -12.867 28.276 1.00 48.09 167 ARG A CA 1
ATOM 1250 C C . ARG A 1 167 ? -7.654 -12.017 29.556 1.00 48.09 167 ARG A C 1
ATOM 1252 O O . ARG A 1 167 ? -8.664 -11.815 30.224 1.00 48.09 167 ARG A O 1
ATOM 1259 N N . SER A 1 168 ? -6.467 -11.539 29.911 1.00 48.00 168 SER A N 1
ATOM 1260 C CA . SER A 1 168 ? -6.155 -11.017 31.243 1.00 48.00 168 SER A CA 1
ATOM 1261 C C . SER A 1 168 ? -6.779 -9.652 31.568 1.00 48.00 168 SER A C 1
ATOM 1263 O O . SER A 1 168 ? -6.848 -9.319 32.744 1.00 48.00 168 SER A O 1
ATOM 1265 N N . ASP A 1 169 ? -7.335 -8.930 30.585 1.00 41.78 169 ASP A N 1
ATOM 1266 C CA . ASP A 1 169 ? -8.026 -7.644 30.813 1.00 41.78 169 ASP A CA 1
ATOM 1267 C C . ASP A 1 169 ? -9.559 -7.697 30.609 1.00 41.78 169 ASP A C 1
ATOM 1269 O O . ASP A 1 169 ? -10.254 -6.694 30.777 1.00 41.78 169 ASP A O 1
ATOM 1273 N N . LEU A 1 170 ? -10.135 -8.862 30.281 1.00 44.69 170 LEU A N 1
ATOM 1274 C CA . LEU A 1 170 ? -11.574 -9.012 30.008 1.00 44.69 170 LEU A CA 1
ATOM 1275 C C . LEU A 1 170 ? -12.320 -9.649 31.188 1.00 44.69 170 LEU A C 1
ATOM 1277 O O . LEU A 1 170 ? -12.754 -10.796 31.131 1.00 44.69 170 LEU A O 1
ATOM 1281 N N . ASN A 1 171 ? -12.556 -8.849 32.229 1.00 40.25 171 ASN A N 1
ATOM 1282 C CA . ASN A 1 171 ? -13.622 -9.100 33.211 1.00 40.25 171 ASN A CA 1
ATOM 1283 C C . ASN A 1 171 ? -15.001 -8.565 32.758 1.00 40.25 171 ASN A C 1
ATOM 1285 O O . ASN A 1 171 ? -15.931 -8.496 33.558 1.00 40.25 171 ASN A O 1
ATOM 1289 N N . GLN A 1 172 ? -15.183 -8.199 31.484 1.00 45.06 172 GLN A N 1
ATOM 1290 C CA . GLN A 1 172 ? -16.486 -7.802 30.938 1.00 45.06 172 GLN A CA 1
ATOM 1291 C C . GLN A 1 172 ? -16.742 -8.513 29.606 1.00 45.06 172 GLN A C 1
ATOM 1293 O O . GLN A 1 172 ? -15.955 -8.424 28.670 1.00 45.06 172 GLN A O 1
ATOM 1298 N N . GLY A 1 173 ? -17.830 -9.282 29.551 1.00 34.59 173 GLY A N 1
ATOM 1299 C CA . GLY A 1 173 ? -18.156 -10.212 28.471 1.00 34.59 173 GLY A CA 1
ATOM 1300 C C . GLY A 1 173 ? -18.538 -9.555 27.145 1.00 34.59 173 GLY A C 1
ATOM 1301 O O . GLY A 1 173 ? -19.708 -9.546 26.776 1.00 34.59 173 GLY A O 1
ATOM 1302 N N . GLN A 1 174 ? -17.546 -9.096 26.384 1.00 37.19 174 GLN A N 1
ATOM 1303 C CA . GLN A 1 174 ? -17.664 -8.863 24.945 1.00 37.19 174 GLN A CA 1
ATOM 1304 C C . GLN A 1 174 ? -16.680 -9.778 24.209 1.00 37.19 174 GLN A C 1
ATOM 1306 O O . GLN A 1 174 ? -15.475 -9.748 24.447 1.00 37.19 174 GLN A O 1
ATOM 1311 N N . GLY A 1 175 ? -17.208 -10.650 23.346 1.00 34.66 175 GLY A N 1
ATOM 1312 C CA . GLY A 1 175 ? -16.397 -11.524 22.500 1.00 34.66 175 GLY A CA 1
ATOM 1313 C C . GLY A 1 175 ? -15.506 -10.700 21.572 1.00 34.66 175 GLY A C 1
ATOM 1314 O O . GLY A 1 175 ? -15.981 -9.770 20.924 1.00 34.66 175 GLY A O 1
ATOM 1315 N N . ILE A 1 176 ? -14.217 -11.036 21.519 1.00 36.22 176 ILE A N 1
ATOM 1316 C CA . ILE A 1 176 ? -13.260 -10.395 20.612 1.00 36.22 176 ILE A CA 1
ATOM 1317 C C . ILE A 1 176 ? -13.621 -10.801 19.171 1.00 36.22 176 ILE A C 1
ATOM 1319 O O . ILE A 1 176 ? -13.793 -11.999 18.922 1.00 36.22 176 ILE A O 1
ATOM 1323 N N . PRO A 1 177 ? -13.746 -9.852 18.225 1.00 43.06 177 PRO A N 1
ATOM 1324 C CA . PRO A 1 177 ? -13.985 -10.177 16.826 1.00 43.06 177 PRO A CA 1
ATOM 1325 C C . PRO A 1 177 ? -12.804 -10.968 16.255 1.00 43.06 177 PRO A C 1
ATOM 1327 O O . PRO A 1 177 ? -11.642 -10.615 16.459 1.00 43.06 177 PRO A O 1
ATOM 1330 N N . ASP A 1 178 ? -13.123 -12.048 15.545 1.00 45.16 178 ASP A N 1
ATOM 1331 C CA . ASP A 1 178 ? -12.157 -12.942 14.912 1.00 45.16 178 ASP A CA 1
ATOM 1332 C C . ASP A 1 178 ? -11.189 -12.135 14.027 1.00 45.16 178 ASP A C 1
ATOM 1334 O O . ASP A 1 178 ? -11.610 -11.306 13.209 1.00 45.16 178 ASP A O 1
ATOM 1338 N N . MET A 1 179 ? -9.879 -12.349 14.194 1.00 45.94 179 MET A N 1
ATOM 1339 C CA . MET A 1 179 ? -8.838 -11.688 13.399 1.00 45.94 179 MET A CA 1
ATOM 1340 C C . MET A 1 179 ? -8.758 -12.313 12.002 1.00 45.94 179 MET A C 1
ATOM 1342 O O . MET A 1 179 ? -7.720 -12.809 11.579 1.00 45.94 179 MET A O 1
ATOM 1346 N N . ALA A 1 180 ? -9.855 -12.265 11.252 1.00 47.81 180 ALA A N 1
ATOM 1347 C CA . ALA A 1 180 ? -9.815 -12.529 9.829 1.00 47.81 180 ALA A CA 1
ATOM 1348 C C . ALA A 1 180 ? -9.148 -11.322 9.154 1.00 47.81 180 ALA A C 1
ATOM 1350 O O . ALA A 1 180 ? -9.690 -10.207 9.125 1.00 47.81 180 ALA A O 1
ATOM 1351 N N . PHE A 1 181 ? -7.940 -11.510 8.625 1.00 43.88 181 PHE A N 1
ATOM 1352 C CA . PHE A 1 181 ? -7.584 -10.768 7.422 1.00 43.88 181 PHE A CA 1
ATOM 1353 C C . PHE A 1 181 ? -8.583 -11.250 6.369 1.00 43.88 181 PHE A C 1
ATOM 1355 O O . PHE A 1 181 ? -8.639 -12.462 6.160 1.00 43.88 181 PHE A O 1
ATOM 1362 N N . PRO A 1 182 ? -9.426 -10.381 5.778 1.00 40.53 182 PRO A N 1
ATOM 1363 C CA . PRO A 1 182 ? -10.313 -10.825 4.713 1.00 40.53 182 PRO A CA 1
ATOM 1364 C C . PRO A 1 182 ? -9.439 -11.532 3.683 1.00 40.53 182 PRO A C 1
ATOM 1366 O O . PRO A 1 182 ? -8.481 -10.940 3.179 1.00 40.53 182 PRO A O 1
ATOM 1369 N N . THR A 1 183 ? -9.691 -12.826 3.482 1.00 33.06 183 THR A N 1
ATOM 1370 C CA . THR A 1 183 ? -8.862 -13.695 2.654 1.00 33.06 183 THR A CA 1
ATOM 1371 C C . THR A 1 183 ? -8.688 -12.994 1.313 1.00 33.06 183 THR A C 1
ATOM 1373 O O . THR A 1 183 ? -9.676 -12.708 0.639 1.00 33.06 183 THR A O 1
ATOM 1376 N N . LEU A 1 184 ? -7.452 -12.658 0.928 1.00 34.25 184 LEU A N 1
ATOM 1377 C CA . LEU A 1 184 ? -7.172 -11.898 -0.303 1.00 34.25 184 LEU A CA 1
ATOM 1378 C C . LEU A 1 184 ? -7.796 -12.556 -1.551 1.00 34.25 184 LEU A C 1
ATOM 1380 O O . LEU A 1 184 ? -8.153 -11.859 -2.498 1.00 34.25 184 LEU A O 1
ATOM 1384 N N . ILE A 1 185 ? -7.999 -13.877 -1.502 1.00 29.72 185 ILE A N 1
ATOM 1385 C CA . ILE A 1 185 ? -8.669 -14.708 -2.515 1.00 29.72 185 ILE A CA 1
ATOM 1386 C C . ILE A 1 185 ? -10.182 -14.414 -2.609 1.00 29.72 185 ILE A C 1
ATOM 1388 O O . ILE A 1 185 ? -10.776 -14.464 -3.686 1.00 29.72 185 ILE A O 1
ATOM 1392 N N . GLU A 1 186 ? -10.832 -14.083 -1.496 1.00 26.78 186 GLU A N 1
ATOM 1393 C CA . GLU A 1 186 ? -12.274 -13.822 -1.445 1.00 26.78 186 GLU A CA 1
ATOM 1394 C C . GLU A 1 186 ? -12.595 -12.409 -1.948 1.00 26.78 186 GLU A C 1
ATOM 1396 O O . GLU A 1 186 ? -13.553 -12.207 -2.689 1.00 26.78 186 GLU A O 1
ATOM 1401 N N . ALA A 1 187 ? -11.735 -11.429 -1.655 1.00 26.53 187 ALA A N 1
ATOM 1402 C CA . ALA A 1 187 ? -11.873 -10.095 -2.229 1.00 26.53 187 ALA A CA 1
ATOM 1403 C C . ALA A 1 187 ? -11.666 -10.119 -3.755 1.00 26.53 187 ALA A C 1
ATOM 1405 O O . ALA A 1 187 ? -12.523 -9.616 -4.480 1.00 26.53 187 ALA A O 1
ATOM 1406 N N . SER A 1 188 ? -10.593 -10.746 -4.260 1.00 28.20 188 SER A N 1
ATOM 1407 C CA . SER A 1 188 ? -10.287 -10.804 -5.701 1.00 28.20 188 SER A CA 1
ATOM 1408 C C . SER A 1 188 ? -11.329 -11.580 -6.519 1.00 28.20 188 SER A C 1
ATOM 1410 O O . SER A 1 188 ? -11.720 -11.119 -7.592 1.00 28.20 188 SER A O 1
ATOM 1412 N N . SER A 1 189 ? -11.867 -12.688 -5.995 1.00 27.42 189 SER A N 1
ATOM 1413 C CA . SER A 1 189 ? -12.960 -13.435 -6.644 1.00 27.42 189 SER A CA 1
ATOM 1414 C C . SER A 1 189 ? -14.279 -12.649 -6.698 1.00 27.42 189 SER A C 1
ATOM 1416 O O . SER A 1 189 ? -15.040 -12.774 -7.655 1.00 27.42 189 SER A O 1
ATOM 1418 N N . HIS A 1 190 ? -14.520 -11.753 -5.738 1.00 27.83 190 HIS A N 1
ATOM 1419 C CA . HIS A 1 190 ? -15.689 -10.877 -5.718 1.00 27.83 190 HIS A CA 1
ATOM 1420 C C . HIS A 1 190 ? -15.545 -9.580 -6.543 1.00 27.83 190 HIS A C 1
ATOM 1422 O O . HIS A 1 190 ? -16.555 -8.890 -6.732 1.00 27.83 190 HIS A O 1
ATOM 1428 N N . PHE A 1 191 ? -14.350 -9.229 -7.039 1.00 30.56 191 PHE A N 1
ATOM 1429 C CA . PHE A 1 191 ? -14.134 -8.097 -7.961 1.00 30.56 191 PHE A CA 1
ATOM 1430 C C . PHE A 1 191 ? -14.434 -8.439 -9.429 1.00 30.56 191 PHE A C 1
ATOM 1432 O O . PHE A 1 191 ? -14.627 -7.524 -10.228 1.00 30.56 191 PHE A O 1
ATOM 1439 N N . LEU A 1 192 ? -14.539 -9.726 -9.778 1.00 32.38 192 LEU A N 1
ATOM 1440 C CA . LEU A 1 192 ? -14.628 -10.179 -11.171 1.00 32.38 192 LEU A CA 1
ATOM 1441 C C . LEU A 1 192 ? -16.039 -10.429 -11.718 1.00 32.38 192 LEU A C 1
ATOM 1443 O O . LEU A 1 192 ? -16.152 -10.788 -12.887 1.00 32.38 192 LEU A O 1
ATOM 1447 N N . ASP A 1 193 ? -17.118 -10.196 -10.965 1.00 33.12 193 ASP A N 1
ATOM 1448 C CA . ASP A 1 193 ? -18.455 -10.560 -11.456 1.00 33.12 193 ASP A CA 1
ATOM 1449 C C . ASP A 1 193 ? -19.465 -9.405 -11.441 1.00 33.12 193 ASP A C 1
ATOM 1451 O O . ASP A 1 193 ? -20.192 -9.178 -10.469 1.00 33.12 193 ASP A O 1
ATOM 1455 N N . ARG A 1 194 ? -19.528 -8.674 -12.568 1.00 32.78 194 ARG A N 1
ATOM 1456 C CA . ARG A 1 194 ? -20.823 -8.197 -13.097 1.00 32.78 194 ARG A CA 1
ATOM 1457 C C . ARG A 1 194 ? -20.889 -7.788 -14.571 1.00 32.78 194 ARG A C 1
ATOM 1459 O O . ARG A 1 194 ? -21.971 -7.411 -15.004 1.00 32.78 194 ARG A O 1
ATOM 1466 N N . ASN A 1 195 ? -19.813 -7.889 -15.351 1.00 31.98 195 ASN A N 1
ATOM 1467 C CA . ASN A 1 195 ? -19.888 -7.710 -16.806 1.00 31.98 195 ASN A CA 1
ATOM 1468 C C . ASN A 1 195 ? -19.412 -8.968 -17.532 1.00 31.98 195 ASN A C 1
ATOM 1470 O O . ASN A 1 195 ? -18.521 -8.940 -18.375 1.00 31.98 195 ASN A O 1
ATOM 1474 N N . LYS A 1 196 ? -20.081 -10.085 -17.241 1.00 36.53 196 LYS A N 1
ATOM 1475 C CA . LYS A 1 196 ? -20.240 -11.159 -18.216 1.00 36.53 196 LYS A CA 1
ATOM 1476 C C . LYS A 1 196 ? -21.280 -10.708 -19.244 1.00 36.53 196 LYS A C 1
ATOM 1478 O O . LYS A 1 196 ? -22.405 -11.180 -19.253 1.00 36.53 196 LYS A O 1
ATOM 1483 N N . GLU A 1 197 ? -20.895 -9.744 -20.070 1.00 35.94 197 GLU A N 1
ATOM 1484 C CA . GLU A 1 197 ? -21.470 -9.548 -21.396 1.00 35.94 197 GLU A CA 1
ATOM 1485 C C . GLU A 1 197 ? -20.353 -9.009 -22.297 1.00 35.94 197 GLU A C 1
ATOM 1487 O O . GLU A 1 197 ? -20.020 -7.827 -22.300 1.00 35.94 197 GLU A O 1
ATOM 1492 N N . ASN A 1 198 ? -19.791 -9.968 -23.039 1.00 32.06 198 ASN A N 1
ATOM 1493 C CA . ASN A 1 198 ? -18.948 -9.857 -24.228 1.00 32.06 198 ASN A CA 1
ATOM 1494 C C . ASN A 1 198 ? -17.421 -9.775 -24.035 1.00 32.06 198 ASN A C 1
ATOM 1496 O O . ASN A 1 198 ? -16.800 -8.725 -24.115 1.00 32.06 198 ASN A O 1
ATOM 1500 N N . ASN A 1 199 ? -16.860 -10.988 -23.932 1.00 37.59 199 ASN A N 1
ATOM 1501 C CA . ASN A 1 199 ? -15.650 -11.481 -24.601 1.00 37.59 199 ASN A CA 1
ATOM 1502 C C . ASN A 1 199 ? -14.311 -10.779 -24.336 1.00 37.59 199 ASN A C 1
ATOM 1504 O O . ASN A 1 199 ? -13.965 -9.789 -24.972 1.00 37.59 199 ASN A O 1
ATOM 1508 N N . GLY A 1 200 ? -13.490 -11.442 -23.517 1.00 34.72 200 GLY A N 1
ATOM 1509 C CA . GLY A 1 200 ? -12.046 -11.224 -23.443 1.00 34.72 200 GLY A CA 1
ATOM 1510 C C . GLY A 1 200 ? -11.526 -11.416 -22.027 1.00 34.72 200 GLY A C 1
ATOM 1511 O O . GLY A 1 200 ? -11.330 -10.444 -21.308 1.00 34.72 200 GLY A O 1
ATOM 1512 N N . SER A 1 201 ? -11.348 -12.667 -21.601 1.00 38.25 201 SER A N 1
ATOM 1513 C CA . SER A 1 201 ? -10.715 -12.997 -20.324 1.00 38.25 201 SER A CA 1
ATOM 1514 C C . SER A 1 201 ? -9.223 -12.660 -20.373 1.00 38.25 201 SER A C 1
ATOM 1516 O O . SER A 1 201 ? -8.421 -13.472 -20.827 1.00 38.25 201 SER A O 1
ATOM 1518 N N . ASP A 1 202 ? -8.870 -11.474 -19.894 1.00 37.16 202 ASP A N 1
ATOM 1519 C CA . ASP A 1 202 ? -7.514 -11.126 -19.481 1.00 37.16 202 ASP A CA 1
ATOM 1520 C C . ASP A 1 202 ? -7.600 -10.797 -17.986 1.00 37.16 202 ASP A C 1
ATOM 1522 O O . ASP A 1 202 ? -8.119 -9.752 -17.585 1.00 37.16 202 ASP A O 1
ATOM 1526 N N . GLY A 1 203 ? -7.249 -11.773 -17.146 1.00 38.03 203 GLY A N 1
ATOM 1527 C CA . GLY A 1 203 ? -7.327 -11.660 -15.692 1.00 38.03 203 GLY A CA 1
ATOM 1528 C C . GLY A 1 203 ? -6.289 -10.664 -15.194 1.00 38.03 203 GLY A C 1
ATOM 1529 O O . GLY A 1 203 ? -5.150 -11.042 -14.951 1.00 38.03 203 GLY A O 1
ATOM 1530 N N . ARG A 1 204 ? -6.670 -9.389 -15.075 1.00 46.84 204 ARG A N 1
ATOM 1531 C CA . ARG A 1 204 ? -5.778 -8.337 -14.575 1.00 46.84 204 ARG A CA 1
ATOM 1532 C C . ARG A 1 204 ? -5.938 -8.122 -13.077 1.00 46.84 204 ARG A C 1
ATOM 1534 O O . ARG A 1 204 ? -7.046 -7.944 -12.566 1.00 46.84 204 ARG A O 1
ATOM 1541 N N . ASP A 1 205 ? -4.794 -8.108 -12.400 1.00 50.88 205 ASP A N 1
ATOM 1542 C CA . ASP A 1 205 ? -4.642 -7.935 -10.959 1.00 50.88 205 ASP A CA 1
ATOM 1543 C C . ASP A 1 205 ? -5.208 -6.593 -10.482 1.00 50.88 205 ASP A C 1
ATOM 1545 O O . ASP A 1 205 ? -4.595 -5.533 -10.614 1.00 50.88 205 ASP A O 1
ATOM 1549 N N . SER A 1 206 ? -6.389 -6.638 -9.870 1.00 46.69 206 SER A N 1
ATOM 1550 C CA . SER A 1 206 ? -6.978 -5.477 -9.208 1.00 46.69 206 SER A CA 1
ATOM 1551 C C . SER A 1 206 ? -6.331 -5.288 -7.835 1.00 46.69 206 SER A C 1
ATOM 1553 O O . SER A 1 206 ? -6.526 -6.096 -6.926 1.00 46.69 206 SER A O 1
ATOM 1555 N N . ARG A 1 207 ? -5.567 -4.206 -7.657 1.00 61.59 207 ARG A N 1
ATOM 1556 C CA . ARG A 1 207 ? -4.950 -3.848 -6.369 1.00 61.59 207 ARG A CA 1
ATOM 1557 C C . ARG A 1 207 ? -5.862 -2.877 -5.622 1.00 61.59 207 ARG A C 1
ATOM 1559 O O . ARG A 1 207 ? -6.046 -1.741 -6.056 1.00 61.59 207 ARG A O 1
ATOM 1566 N N . GLY A 1 208 ? -6.452 -3.339 -4.520 1.00 57.41 208 GLY A N 1
ATOM 1567 C CA . GLY A 1 208 ? -7.418 -2.579 -3.725 1.00 57.41 208 GLY A CA 1
ATOM 1568 C C . GLY A 1 208 ? -6.941 -2.255 -2.311 1.00 57.41 208 GLY A C 1
ATOM 1569 O O . GLY A 1 208 ? -6.226 -3.039 -1.677 1.00 57.41 208 GLY A O 1
ATOM 1570 N N . LEU A 1 209 ? -7.390 -1.108 -1.811 1.00 62.19 209 LEU A N 1
ATOM 1571 C CA . LEU A 1 209 ? -7.518 -0.815 -0.394 1.00 62.19 209 LEU A CA 1
ATOM 1572 C C . LEU A 1 209 ? -8.944 -1.149 0.049 1.00 62.19 209 LEU A C 1
ATOM 1574 O O . LEU A 1 209 ? -9.912 -0.811 -0.634 1.00 62.19 209 LEU A O 1
ATOM 1578 N N . LEU A 1 210 ? -9.051 -1.807 1.200 1.00 59.44 210 LEU A N 1
ATOM 1579 C CA . LEU A 1 210 ? -10.307 -2.207 1.817 1.00 59.44 210 LEU A CA 1
ATOM 1580 C C . LEU A 1 210 ? -10.443 -1.493 3.162 1.00 59.44 210 LEU A C 1
ATOM 1582 O O . LEU A 1 210 ? -9.713 -1.797 4.098 1.00 59.44 210 LEU A O 1
ATOM 1586 N N . GLY A 1 211 ? -11.395 -0.571 3.252 1.00 63.00 211 GLY A N 1
ATOM 1587 C CA . GLY A 1 211 ? -11.995 -0.158 4.516 1.00 63.00 211 GLY A CA 1
ATOM 1588 C C . GLY A 1 211 ? -13.323 -0.888 4.720 1.00 63.00 211 GLY A C 1
ATOM 1589 O O . GLY A 1 211 ? -13.909 -1.404 3.767 1.00 63.00 211 GLY A O 1
ATOM 1590 N N . ALA A 1 212 ? -13.851 -0.895 5.946 1.00 72.81 212 ALA A N 1
ATOM 1591 C CA . ALA A 1 212 ? -15.103 -1.596 6.268 1.00 72.81 212 ALA A CA 1
ATOM 1592 C C . ALA A 1 212 ? -16.300 -1.183 5.381 1.00 72.81 212 ALA A C 1
ATOM 1594 O O . ALA A 1 212 ? -17.216 -1.974 5.166 1.00 72.81 212 ALA A O 1
ATOM 1595 N N . LYS A 1 213 ? -16.291 0.050 4.854 1.00 85.62 213 LYS A N 1
ATOM 1596 C CA . LYS A 1 213 ? -17.382 0.642 4.058 1.00 85.62 213 LYS A CA 1
ATOM 1597 C C . LYS A 1 213 ? -16.940 1.182 2.699 1.00 85.62 213 LYS A C 1
ATOM 1599 O O . LYS A 1 213 ? -17.759 1.722 1.958 1.00 85.62 213 LYS A O 1
ATOM 1604 N N . LEU A 1 214 ? -15.660 1.066 2.354 1.00 88.88 214 LEU A N 1
ATOM 1605 C CA . LEU A 1 214 ? -15.106 1.695 1.161 1.00 88.88 214 LEU A CA 1
ATOM 1606 C C . LEU A 1 214 ? -14.033 0.815 0.531 1.00 88.88 214 LEU A C 1
ATOM 1608 O O . LEU A 1 214 ? -13.147 0.317 1.218 1.00 88.88 214 LEU A O 1
ATOM 1612 N N . VAL A 1 215 ? -14.083 0.695 -0.790 1.00 90.88 215 VAL A N 1
ATOM 1613 C CA . VAL A 1 215 ? -12.992 0.151 -1.594 1.00 90.88 215 VAL A CA 1
ATOM 1614 C C . VAL A 1 215 ? -12.455 1.246 -2.485 1.00 90.88 215 VAL A C 1
ATOM 1616 O O . VAL A 1 215 ? -13.234 1.899 -3.178 1.00 90.88 215 VAL A O 1
ATOM 1619 N N . ILE A 1 216 ? -11.135 1.382 -2.523 1.00 91.38 216 ILE A N 1
ATOM 1620 C CA . ILE A 1 216 ? -10.448 2.128 -3.575 1.00 91.38 216 ILE A CA 1
ATOM 1621 C C . ILE A 1 216 ? -9.540 1.149 -4.305 1.00 91.38 216 ILE A C 1
ATOM 1623 O O . ILE A 1 216 ? -8.736 0.483 -3.658 1.00 91.38 216 ILE A O 1
ATOM 1627 N N . SER A 1 217 ? -9.655 1.032 -5.625 1.00 91.56 217 SER A N 1
ATOM 1628 C CA . SER A 1 217 ? -8.771 0.168 -6.410 1.00 91.56 217 SER A CA 1
ATOM 1629 C C . SER A 1 217 ? -8.100 0.919 -7.540 1.00 91.56 217 SER A C 1
ATOM 1631 O O . SER A 1 217 ? -8.686 1.801 -8.166 1.00 91.56 217 SER A O 1
ATOM 1633 N N . LEU A 1 218 ? -6.869 0.515 -7.818 1.00 91.25 218 LEU A N 1
ATOM 1634 C CA . LEU A 1 218 ? -6.174 0.870 -9.040 1.00 91.25 218 LEU A CA 1
ATOM 1635 C C . LEU A 1 218 ? -6.748 0.059 -10.207 1.00 91.25 218 LEU A C 1
ATOM 1637 O O . LEU A 1 218 ? -7.061 -1.123 -10.046 1.00 91.25 218 LEU A O 1
ATOM 1641 N N . SER A 1 219 ? -6.909 0.695 -11.364 1.00 89.69 219 SER A N 1
ATOM 1642 C CA . SER A 1 219 ? -7.340 0.045 -12.601 1.00 89.69 219 SER A CA 1
ATOM 1643 C C . SER A 1 219 ? -6.533 0.527 -13.797 1.00 89.69 219 SER A C 1
ATOM 1645 O O . SER A 1 219 ? -6.244 1.724 -13.924 1.00 89.69 219 SER A O 1
ATOM 1647 N N . ASP A 1 220 ? -6.283 -0.388 -14.722 1.00 85.69 220 ASP A N 1
ATOM 1648 C CA . ASP A 1 220 ? -5.780 -0.062 -16.050 1.00 85.69 220 ASP A CA 1
ATOM 1649 C C . ASP A 1 220 ? -6.916 0.482 -16.918 1.00 85.69 220 ASP A C 1
ATOM 1651 O O . ASP A 1 220 ? -8.015 -0.082 -16.947 1.00 85.69 220 ASP A O 1
ATOM 1655 N N . ILE A 1 221 ? -6.652 1.550 -17.669 1.00 77.69 221 ILE A N 1
ATOM 1656 C CA . ILE A 1 221 ? -7.545 1.961 -18.755 1.00 77.69 221 ILE A CA 1
ATOM 1657 C C . ILE A 1 221 ? -7.139 1.175 -20.013 1.00 77.69 221 ILE A C 1
ATOM 1659 O O . ILE A 1 221 ? -5.962 1.191 -20.386 1.00 77.69 221 ILE A O 1
ATOM 1663 N N . PRO A 1 222 ? -8.078 0.489 -20.695 1.00 77.44 222 PRO A N 1
ATOM 1664 C CA . PRO A 1 222 ? -7.786 -0.209 -21.942 1.00 77.44 222 PRO A CA 1
ATOM 1665 C C . PRO A 1 222 ? -7.072 0.700 -22.949 1.00 77.44 222 PRO A C 1
ATOM 1667 O O . PRO A 1 222 ? -7.498 1.828 -23.183 1.00 77.44 222 PRO A O 1
ATOM 1670 N N . GLY A 1 223 ? -5.987 0.202 -23.545 1.00 77.19 223 GLY A N 1
ATOM 1671 C CA . GLY A 1 223 ? -5.164 0.964 -24.490 1.00 77.19 223 GLY A CA 1
ATOM 1672 C C . GLY A 1 223 ? -4.008 1.749 -23.861 1.00 77.19 223 GLY A C 1
ATOM 1673 O O . GLY A 1 223 ? -3.188 2.283 -24.603 1.00 77.19 223 GLY A O 1
ATOM 1674 N N . HIS A 1 224 ? -3.886 1.773 -22.531 1.00 73.12 224 HIS A N 1
ATOM 1675 C CA . HIS A 1 224 ? -2.728 2.337 -21.835 1.00 73.12 224 HIS A CA 1
ATOM 1676 C C . HIS A 1 224 ? -1.832 1.240 -21.243 1.00 73.12 224 HIS A C 1
ATOM 1678 O O . HIS A 1 224 ? -2.302 0.190 -20.801 1.00 73.12 224 HIS A O 1
ATOM 1684 N N . LEU A 1 225 ? -0.518 1.484 -21.254 1.00 71.12 225 LEU A N 1
ATOM 1685 C CA . LEU A 1 225 ? 0.480 0.609 -20.639 1.00 71.12 225 LEU A CA 1
ATOM 1686 C C . LEU A 1 225 ? 0.537 0.885 -19.131 1.00 71.12 225 LEU A C 1
ATOM 1688 O O . LEU A 1 225 ? 1.386 1.637 -18.659 1.00 71.12 225 LEU A O 1
ATOM 1692 N N . GLY A 1 226 ? -0.383 0.267 -18.393 1.00 74.75 226 GLY A N 1
ATOM 1693 C CA . GLY A 1 226 ? -0.393 0.244 -16.934 1.00 74.75 226 GLY A CA 1
ATOM 1694 C C . GLY A 1 226 ? -1.586 0.945 -16.296 1.00 74.75 226 GLY A C 1
ATOM 1695 O O . GLY A 1 226 ? -2.503 1.429 -16.964 1.00 74.75 226 GLY A O 1
ATOM 1696 N N . VAL A 1 227 ? -1.542 0.977 -14.967 1.00 76.31 227 VAL A N 1
ATOM 1697 C CA . VAL A 1 227 ? -2.571 1.585 -14.130 1.00 76.31 227 VAL A CA 1
ATOM 1698 C C . VAL A 1 227 ? -2.651 3.064 -14.455 1.00 76.31 227 VAL A C 1
ATOM 1700 O O . VAL A 1 227 ? -1.638 3.752 -14.465 1.00 76.31 227 VAL A O 1
ATOM 1703 N N . SER A 1 228 ? -3.853 3.574 -14.677 1.00 84.25 228 SER A N 1
ATOM 1704 C CA . SER A 1 228 ? -4.044 4.984 -15.034 1.00 84.25 228 SER A CA 1
ATOM 1705 C C . SER A 1 228 ? -5.234 5.622 -14.332 1.00 84.25 228 SER A C 1
ATOM 1707 O O . SER A 1 228 ? -5.503 6.802 -14.548 1.00 84.25 228 SER A O 1
ATOM 1709 N N . ALA A 1 229 ? -5.939 4.876 -13.478 1.00 90.06 229 ALA A N 1
ATOM 1710 C CA . ALA A 1 229 ? -6.986 5.430 -12.637 1.00 90.06 229 ALA A CA 1
ATOM 1711 C C . ALA A 1 229 ? -7.090 4.738 -11.272 1.00 90.06 229 ALA A C 1
ATOM 1713 O O . ALA A 1 229 ? -6.800 3.549 -11.136 1.00 90.06 229 ALA A O 1
ATOM 1714 N N . ALA A 1 230 ? -7.558 5.487 -10.274 1.00 91.75 230 ALA A N 1
ATOM 1715 C CA . ALA A 1 230 ? -8.136 4.955 -9.048 1.00 91.75 230 ALA A CA 1
ATOM 1716 C C . ALA A 1 230 ? -9.658 5.063 -9.124 1.00 91.75 230 ALA A C 1
ATOM 1718 O O . ALA A 1 230 ? -10.188 6.117 -9.460 1.00 91.75 230 ALA A O 1
ATOM 1719 N N . ASN A 1 231 ? -10.360 4.002 -8.757 1.00 92.81 231 ASN A N 1
ATOM 1720 C CA . ASN A 1 231 ? -11.813 3.969 -8.661 1.00 92.81 231 ASN A CA 1
ATOM 1721 C C . ASN A 1 231 ? -12.223 3.752 -7.210 1.00 92.81 231 ASN A C 1
ATOM 1723 O O . ASN A 1 231 ? -11.569 2.990 -6.500 1.00 92.81 231 ASN A O 1
ATOM 1727 N N . ALA A 1 232 ? -13.324 4.370 -6.788 1.00 93.25 232 ALA A N 1
ATOM 1728 C CA . ALA A 1 232 ? -13.888 4.161 -5.462 1.00 93.25 232 ALA A CA 1
ATOM 1729 C C . ALA A 1 232 ? -15.314 3.611 -5.509 1.00 93.25 232 ALA A C 1
ATOM 1731 O O . ALA A 1 232 ? -16.159 4.061 -6.291 1.00 93.25 232 ALA A O 1
ATOM 1732 N N . TRP A 1 233 ? -15.597 2.689 -4.592 1.00 92.94 233 TRP A N 1
ATOM 1733 C CA . TRP A 1 233 ? -16.917 2.109 -4.374 1.00 92.94 233 TRP A CA 1
ATOM 1734 C C . TRP A 1 233 ? -17.255 2.088 -2.889 1.00 92.94 233 TRP A C 1
ATOM 1736 O O . TRP A 1 233 ? -16.445 1.658 -2.070 1.00 92.94 233 TRP A O 1
ATOM 1746 N N . ALA A 1 234 ? -18.479 2.479 -2.545 1.00 89.81 234 ALA A N 1
ATOM 1747 C CA . ALA A 1 234 ? -19.025 2.249 -1.216 1.00 89.81 234 ALA A CA 1
ATOM 1748 C C . ALA A 1 234 ? -19.462 0.784 -1.081 1.00 89.81 234 ALA A C 1
ATOM 1750 O O . ALA A 1 234 ? -20.144 0.242 -1.962 1.00 89.81 234 ALA A O 1
ATOM 1751 N N . LEU A 1 235 ? -19.093 0.169 0.039 1.00 88.19 235 LEU A N 1
ATOM 1752 C CA . LEU A 1 235 ? -19.553 -1.145 0.465 1.00 88.19 235 LEU A CA 1
ATOM 1753 C C . LEU A 1 235 ? -20.784 -0.974 1.363 1.00 88.19 235 LEU A C 1
ATOM 1755 O O . LEU A 1 235 ? -20.762 -0.243 2.348 1.00 88.19 235 LEU A O 1
ATOM 1759 N N . GLY A 1 236 ? -21.865 -1.647 0.994 1.00 85.62 236 GLY A N 1
ATOM 1760 C CA . GLY A 1 236 ? -23.142 -1.694 1.703 1.00 85.62 236 GLY A CA 1
ATOM 1761 C C . GLY A 1 236 ? -24.013 -2.783 1.075 1.00 85.62 236 GLY A C 1
ATOM 1762 O O . GLY A 1 236 ? -23.501 -3.595 0.303 1.00 85.62 236 GLY A O 1
ATOM 1763 N N . GLU A 1 237 ? -25.328 -2.777 1.322 1.00 80.81 237 GLU A N 1
ATOM 1764 C CA . GLU A 1 237 ? -26.257 -3.747 0.699 1.00 80.81 237 GLU A CA 1
ATOM 1765 C C . GLU A 1 237 ? -26.165 -3.758 -0.833 1.00 80.81 237 GLU A C 1
ATOM 1767 O O . GLU A 1 237 ? -26.376 -4.778 -1.491 1.00 80.81 237 GLU A O 1
ATOM 1772 N N . ARG A 1 238 ? -25.837 -2.603 -1.419 1.00 87.12 238 ARG A N 1
ATOM 1773 C CA . ARG A 1 238 ? -25.539 -2.463 -2.840 1.00 87.12 238 ARG A CA 1
ATOM 1774 C C . ARG A 1 238 ? -24.230 -1.716 -2.996 1.00 87.12 238 ARG A C 1
ATOM 1776 O O . ARG A 1 238 ? -24.094 -0.596 -2.511 1.00 87.12 238 ARG A O 1
ATOM 1783 N N . ARG A 1 239 ? -23.297 -2.317 -3.735 1.00 87.81 239 ARG A N 1
ATOM 1784 C CA . ARG A 1 239 ? -22.075 -1.635 -4.162 1.00 87.81 239 ARG A CA 1
ATOM 1785 C C . ARG A 1 239 ? -22.456 -0.398 -4.965 1.00 87.81 239 ARG A C 1
ATOM 1787 O O . ARG A 1 239 ? -23.116 -0.511 -6.001 1.00 87.81 239 ARG A O 1
ATOM 1794 N N . GLN A 1 240 ? -22.043 0.766 -4.485 1.00 92.62 240 GLN A N 1
ATOM 1795 C CA . GLN A 1 240 ? -22.294 2.036 -5.153 1.00 92.62 240 GLN A CA 1
ATOM 1796 C C . GLN A 1 240 ? -20.968 2.597 -5.653 1.00 92.62 240 GLN A C 1
ATOM 1798 O O . GLN A 1 240 ? -20.076 2.875 -4.859 1.00 92.62 240 GLN A O 1
ATOM 1803 N N . TYR A 1 241 ? -20.846 2.773 -6.968 1.00 91.88 241 TYR A N 1
ATOM 1804 C CA . TYR A 1 241 ? -19.723 3.500 -7.551 1.00 91.88 241 TYR A CA 1
ATOM 1805 C C . TYR A 1 241 ? -19.767 4.963 -7.105 1.00 91.88 241 TYR A C 1
ATOM 1807 O O . TYR A 1 241 ? -20.821 5.598 -7.196 1.00 91.88 241 TYR A O 1
ATOM 1815 N N . ILE A 1 242 ? -18.642 5.466 -6.602 1.00 91.75 242 ILE A N 1
ATOM 1816 C CA . ILE A 1 242 ? -18.519 6.836 -6.100 1.00 91.75 242 ILE A CA 1
ATOM 1817 C C . ILE A 1 242 ? -17.871 7.726 -7.158 1.00 91.75 242 ILE A C 1
ATOM 1819 O O . ILE A 1 242 ? -18.400 8.791 -7.458 1.00 91.75 242 ILE A O 1
ATOM 1823 N N . GLY A 1 243 ? -16.748 7.287 -7.730 1.00 89.56 243 GLY A N 1
ATOM 1824 C CA . GLY A 1 243 ? -15.993 8.087 -8.689 1.00 89.56 243 GLY A CA 1
ATOM 1825 C C . GLY A 1 243 ? -14.701 7.423 -9.156 1.00 89.56 243 GLY A C 1
ATOM 1826 O O . GLY A 1 243 ? -14.343 6.336 -8.693 1.00 89.56 243 GLY A O 1
ATOM 1827 N N . SER A 1 244 ? -14.024 8.100 -10.086 1.00 90.50 244 SER A N 1
ATOM 1828 C CA . SER A 1 244 ? -12.715 7.728 -10.625 1.00 90.50 244 SER A CA 1
ATOM 1829 C C . SER A 1 244 ? -11.816 8.949 -10.734 1.00 90.50 244 SER A C 1
ATOM 1831 O O . SER A 1 244 ? -12.280 10.036 -11.078 1.00 90.50 244 SER A O 1
ATOM 1833 N N . TRP A 1 245 ? -10.524 8.734 -10.523 1.00 89.81 245 TRP A N 1
ATOM 1834 C CA . TRP A 1 245 ? -9.473 9.736 -10.638 1.00 89.81 245 TRP A CA 1
ATOM 1835 C C . TRP A 1 245 ? -8.377 9.210 -11.546 1.00 89.81 245 TRP A C 1
ATOM 1837 O O . TRP A 1 245 ? -7.870 8.116 -11.316 1.00 89.81 245 TRP A O 1
ATOM 1847 N N . SER A 1 246 ? -8.034 9.965 -12.585 1.00 90.44 246 SER A N 1
ATOM 1848 C CA . SER A 1 246 ? -6.963 9.605 -13.512 1.00 90.44 246 SER A CA 1
ATOM 1849 C C . SER A 1 246 ? -5.598 9.992 -12.957 1.00 90.44 246 SER A C 1
ATOM 1851 O O . SER A 1 246 ? -5.448 11.071 -12.384 1.00 90.44 246 SER A O 1
ATOM 1853 N N . PHE A 1 247 ? -4.596 9.159 -13.213 1.00 90.00 247 PHE A N 1
ATOM 1854 C CA . PHE A 1 247 ? -3.201 9.448 -12.910 1.00 90.00 247 PHE A CA 1
ATOM 1855 C C . PHE A 1 247 ? -2.380 9.654 -14.192 1.00 90.00 247 PHE A C 1
ATOM 1857 O O . PHE A 1 247 ? -2.780 9.172 -15.257 1.00 90.00 247 PHE A O 1
ATOM 1864 N N . PRO A 1 248 ? -1.222 10.338 -14.114 1.00 89.94 248 PRO A N 1
ATOM 1865 C CA . PRO A 1 248 ? -0.288 10.429 -15.230 1.00 89.94 248 PRO A CA 1
ATOM 1866 C C . PRO A 1 248 ? 0.081 9.053 -15.794 1.00 89.94 248 PRO A C 1
AT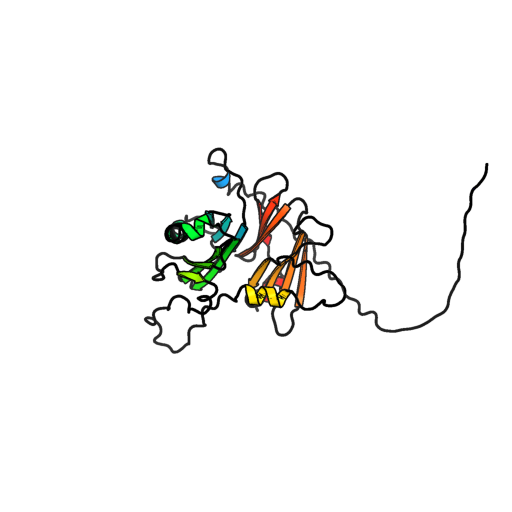OM 1868 O O . PRO A 1 248 ? 0.503 8.159 -15.060 1.00 89.94 248 PRO A O 1
ATOM 1871 N N . ALA A 1 249 ? -0.026 8.907 -17.116 1.00 88.94 249 ALA A N 1
ATOM 1872 C CA . ALA A 1 249 ? 0.360 7.686 -17.830 1.00 88.94 249 ALA A CA 1
ATOM 1873 C C . ALA A 1 249 ? 1.889 7.500 -17.928 1.00 88.94 249 ALA A C 1
ATOM 1875 O O . ALA A 1 249 ? 2.371 6.456 -18.359 1.00 88.94 249 ALA A O 1
ATOM 1876 N N . THR A 1 250 ? 2.661 8.516 -17.534 1.00 88.88 250 THR A N 1
ATOM 1877 C CA . THR A 1 250 ? 4.128 8.474 -17.434 1.00 88.88 250 THR A CA 1
ATOM 1878 C C . THR A 1 250 ? 4.620 7.656 -16.244 1.00 88.88 250 THR A C 1
ATOM 1880 O O . THR A 1 250 ? 5.826 7.447 -16.113 1.00 88.88 250 THR A O 1
ATOM 1883 N N . HIS A 1 251 ? 3.709 7.191 -15.389 1.00 90.75 251 HIS A N 1
ATOM 1884 C CA . HIS A 1 251 ? 4.007 6.476 -14.158 1.00 90.75 251 HIS A CA 1
ATOM 1885 C C . HIS A 1 251 ? 3.343 5.104 -14.154 1.00 90.75 251 HIS A C 1
ATOM 1887 O O . HIS A 1 251 ? 2.187 4.941 -14.538 1.00 90.75 251 HIS A O 1
ATOM 1893 N N . ARG A 1 252 ? 4.070 4.111 -13.648 1.00 90.50 252 ARG A N 1
ATOM 1894 C CA . ARG A 1 252 ? 3.528 2.806 -13.285 1.00 90.50 252 ARG A CA 1
ATOM 1895 C C . ARG A 1 252 ? 3.111 2.840 -11.820 1.00 90.50 252 ARG A C 1
ATOM 1897 O O . ARG A 1 252 ? 3.951 2.673 -10.936 1.00 90.50 252 ARG A O 1
ATOM 1904 N N . TRP A 1 253 ? 1.824 3.040 -11.568 1.00 91.31 253 TRP A N 1
ATOM 1905 C CA . TRP A 1 253 ? 1.258 3.044 -10.217 1.00 91.31 253 TRP A CA 1
ATOM 1906 C C . TRP A 1 253 ? 1.137 1.622 -9.679 1.00 91.31 253 TRP A C 1
ATOM 1908 O O . TRP A 1 253 ? 0.552 0.752 -10.321 1.00 91.31 253 TRP A O 1
ATOM 1918 N N . THR A 1 254 ? 1.713 1.371 -8.508 1.00 89.81 254 THR A N 1
ATOM 1919 C CA . THR A 1 254 ? 1.830 0.015 -7.956 1.00 89.81 254 THR A CA 1
ATOM 1920 C C . THR A 1 254 ? 0.886 -0.216 -6.793 1.00 89.81 254 THR A C 1
ATOM 1922 O O . THR A 1 254 ? 0.415 -1.337 -6.598 1.00 89.81 254 THR A O 1
ATOM 1925 N N . SER A 1 255 ? 0.609 0.808 -5.992 1.00 91.56 255 SER A N 1
ATOM 1926 C CA . SER A 1 255 ? -0.192 0.650 -4.784 1.00 91.56 255 SER A CA 1
ATOM 1927 C C . SER A 1 255 ? -0.754 1.975 -4.294 1.00 91.56 255 SER A C 1
ATOM 1929 O O . SER A 1 255 ? -0.275 3.047 -4.657 1.00 91.56 255 SER A O 1
ATOM 1931 N N . LEU A 1 256 ? -1.793 1.878 -3.470 1.00 94.12 256 LEU A N 1
ATOM 1932 C CA . LEU A 1 256 ? -2.371 3.007 -2.763 1.00 94.12 256 LEU A CA 1
ATOM 1933 C C . LEU A 1 256 ? -2.726 2.604 -1.336 1.00 94.12 256 LEU A C 1
ATOM 1935 O O . LEU A 1 256 ? -3.039 1.438 -1.078 1.00 94.12 256 LEU A O 1
ATOM 1939 N N . CYS A 1 257 ? -2.711 3.573 -0.428 1.00 92.69 257 CYS A N 1
ATOM 1940 C CA . CYS A 1 257 ? -3.338 3.453 0.880 1.00 92.69 257 CYS A CA 1
ATOM 1941 C C . CYS A 1 257 ? -3.947 4.787 1.334 1.00 92.69 257 CYS A C 1
ATOM 1943 O O . CYS A 1 257 ? -3.805 5.792 0.641 1.00 92.69 257 CYS A O 1
ATOM 1945 N N . HIS A 1 258 ? -4.669 4.819 2.457 1.00 90.62 258 HIS A N 1
ATOM 1946 C CA . HIS A 1 258 ? -5.134 6.076 3.044 1.00 90.62 258 HIS A CA 1
ATOM 1947 C C . HIS A 1 258 ? -4.705 6.195 4.499 1.00 90.62 258 HIS A C 1
ATOM 1949 O O . HIS A 1 258 ? -4.722 5.219 5.242 1.00 90.62 258 HIS A O 1
ATOM 1955 N N . ALA A 1 259 ? -4.378 7.416 4.903 1.00 89.25 259 ALA A N 1
ATOM 1956 C CA . ALA A 1 259 ? -4.080 7.772 6.281 1.00 89.25 259 ALA A CA 1
ATOM 1957 C C . ALA A 1 259 ? -4.308 9.271 6.494 1.00 89.25 259 ALA A C 1
ATOM 1959 O O . ALA A 1 259 ? -4.148 10.052 5.558 1.00 89.25 259 ALA A O 1
ATOM 1960 N N . GLN A 1 260 ? -4.700 9.689 7.703 1.00 86.88 260 GLN A N 1
ATOM 1961 C CA . GLN A 1 260 ? -4.861 11.111 8.063 1.00 86.88 260 GLN A CA 1
ATOM 1962 C C . GLN A 1 260 ? -5.805 11.886 7.111 1.00 86.88 260 GLN A C 1
ATOM 1964 O O . GLN A 1 260 ? -5.596 13.058 6.802 1.00 86.88 260 GLN A O 1
ATOM 1969 N N . GLY A 1 261 ? -6.847 11.229 6.586 1.00 88.12 261 GLY A N 1
ATOM 1970 C CA . GLY A 1 261 ? -7.754 11.849 5.610 1.00 88.12 261 GLY A CA 1
ATOM 1971 C C . GLY A 1 261 ? -7.094 12.194 4.268 1.00 88.12 261 GLY A C 1
ATOM 1972 O O . GLY A 1 261 ? -7.644 12.983 3.499 1.00 88.12 261 GLY A O 1
ATOM 1973 N N . LYS A 1 262 ? -5.932 11.608 3.979 1.00 90.25 262 LYS A N 1
ATOM 1974 C CA . LYS A 1 262 ? -5.233 11.671 2.698 1.00 90.25 262 LYS A CA 1
ATOM 1975 C C . LYS A 1 262 ? -5.195 10.291 2.060 1.00 90.25 262 LYS A C 1
ATOM 1977 O O . LYS A 1 262 ? -5.269 9.269 2.742 1.00 90.25 262 LYS A O 1
ATOM 1982 N N . ILE A 1 263 ? -5.071 10.273 0.744 1.00 91.50 263 ILE A N 1
ATOM 1983 C CA . ILE A 1 263 ? -4.778 9.072 -0.027 1.00 91.50 263 ILE A CA 1
ATOM 1984 C C . ILE A 1 263 ? -3.339 9.198 -0.509 1.00 91.50 263 ILE A C 1
ATOM 1986 O O . ILE A 1 263 ? -2.938 10.242 -1.024 1.00 91.50 263 ILE A O 1
ATOM 1990 N N . PHE A 1 264 ? -2.579 8.130 -0.317 1.00 92.75 264 PHE A N 1
ATOM 1991 C CA . PHE A 1 264 ? -1.203 7.991 -0.752 1.00 92.75 264 PHE A CA 1
ATOM 1992 C C . PHE A 1 264 ? -1.157 7.006 -1.908 1.00 92.75 264 PHE A C 1
ATOM 1994 O O . PHE A 1 264 ? -1.784 5.947 -1.841 1.00 92.75 264 PHE A O 1
ATOM 2001 N N . VAL A 1 265 ? -0.431 7.347 -2.966 1.00 93.50 265 VAL A N 1
ATOM 2002 C CA . VAL A 1 265 ? -0.277 6.500 -4.148 1.00 93.50 265 VAL A CA 1
ATOM 2003 C C . VAL A 1 265 ? 1.198 6.417 -4.487 1.00 93.50 265 VAL A C 1
ATOM 2005 O O . VAL A 1 265 ? 1.885 7.428 -4.592 1.00 93.50 265 VAL A O 1
ATOM 2008 N N . LEU A 1 266 ? 1.678 5.191 -4.637 1.00 92.88 266 LEU A N 1
ATOM 2009 C CA . LEU A 1 266 ? 3.064 4.888 -4.940 1.00 92.88 266 LEU A CA 1
ATOM 2010 C C . LEU A 1 266 ? 3.180 4.508 -6.411 1.00 92.88 266 LEU A C 1
ATOM 2012 O O . LEU A 1 266 ? 2.452 3.635 -6.899 1.00 92.88 266 LEU A O 1
ATOM 2016 N N . GLY A 1 267 ? 4.087 5.171 -7.119 1.00 90.31 267 GLY A N 1
ATOM 2017 C CA . GLY A 1 267 ? 4.314 4.945 -8.539 1.00 90.31 267 GLY A CA 1
ATOM 2018 C C . GLY A 1 267 ? 5.779 5.052 -8.917 1.00 90.31 267 GLY A C 1
ATOM 2019 O O . GLY A 1 267 ? 6.591 5.598 -8.178 1.00 90.31 267 GLY A O 1
ATOM 2020 N N . VAL A 1 268 ? 6.112 4.510 -10.085 1.00 89.25 268 VAL A N 1
ATOM 2021 C CA . VAL A 1 268 ? 7.456 4.603 -10.664 1.00 89.25 268 VAL A CA 1
ATOM 2022 C C . VAL A 1 268 ? 7.345 5.288 -12.026 1.00 89.25 268 VAL A C 1
ATOM 2024 O O . VAL A 1 268 ? 6.679 4.731 -12.904 1.00 89.25 268 VAL A O 1
ATOM 2027 N N . PRO A 1 269 ? 7.934 6.477 -12.233 1.00 89.56 269 PRO A N 1
ATOM 2028 C CA . PRO A 1 269 ? 7.982 7.107 -13.545 1.00 89.56 269 PRO A CA 1
ATOM 2029 C C . PRO A 1 269 ? 8.783 6.237 -14.524 1.00 89.56 269 PRO A C 1
ATOM 2031 O O . PRO A 1 269 ? 9.683 5.499 -14.127 1.00 89.56 269 PRO A O 1
ATOM 2034 N N . GLN A 1 270 ? 8.487 6.331 -15.822 1.00 87.88 270 GLN A N 1
ATOM 2035 C CA . GLN A 1 270 ? 9.165 5.529 -16.856 1.00 87.88 270 GLN A CA 1
ATOM 2036 C C . GLN A 1 270 ? 10.695 5.699 -16.870 1.00 87.88 270 GLN A C 1
ATOM 2038 O O . GLN A 1 270 ? 11.407 4.777 -17.258 1.00 87.88 270 GLN A O 1
ATOM 2043 N N . ALA A 1 271 ? 11.196 6.864 -16.455 1.00 86.50 271 ALA A N 1
ATOM 2044 C CA . ALA A 1 271 ? 12.615 7.206 -16.482 1.00 86.50 271 ALA A CA 1
ATOM 2045 C C . ALA A 1 271 ? 13.075 7.870 -15.173 1.00 86.50 271 ALA A C 1
ATOM 2047 O O . ALA A 1 271 ? 13.724 8.914 -15.203 1.00 86.50 271 ALA A O 1
ATOM 2048 N N . GLY A 1 272 ? 12.723 7.303 -14.016 1.00 86.62 272 GLY A N 1
ATOM 2049 C CA . GLY A 1 272 ? 13.126 7.896 -12.743 1.00 86.62 272 GLY A CA 1
ATOM 2050 C C . GLY A 1 272 ? 12.972 6.993 -11.529 1.00 86.62 272 GLY A C 1
ATOM 2051 O O . GLY A 1 272 ? 12.788 5.781 -11.633 1.00 86.62 272 GLY A O 1
ATOM 2052 N N . GLU A 1 273 ? 13.094 7.623 -10.369 1.00 88.12 273 GLU A N 1
ATOM 2053 C CA . GLU A 1 273 ? 12.981 6.990 -9.060 1.00 88.12 273 GLU A CA 1
ATOM 2054 C C . GLU A 1 273 ? 11.521 6.890 -8.629 1.00 88.12 273 GLU A C 1
ATOM 2056 O O . GLU A 1 273 ? 10.669 7.637 -9.103 1.00 88.12 273 GLU A O 1
ATOM 2061 N N . SER A 1 274 ? 11.228 5.963 -7.721 1.00 89.38 274 SER A N 1
ATOM 2062 C CA . SER A 1 274 ? 9.886 5.830 -7.160 1.00 89.38 274 SER A CA 1
ATOM 2063 C C . SER A 1 274 ? 9.422 7.117 -6.486 1.00 89.38 274 SER A C 1
ATOM 2065 O O . SER A 1 274 ? 10.162 7.747 -5.735 1.00 89.38 274 SER A O 1
ATOM 2067 N N . GLU A 1 275 ? 8.160 7.462 -6.712 1.00 91.75 275 GLU A N 1
ATOM 2068 C CA . GLU A 1 275 ? 7.527 8.655 -6.171 1.00 91.75 275 GLU A CA 1
ATOM 2069 C C . GLU A 1 275 ? 6.312 8.272 -5.330 1.00 91.75 275 GLU A C 1
ATOM 2071 O O . GLU A 1 275 ? 5.484 7.443 -5.723 1.00 91.75 275 GLU A O 1
ATOM 2076 N N . LEU A 1 276 ? 6.187 8.927 -4.178 1.00 91.75 276 LEU A N 1
ATOM 2077 C CA . LEU A 1 276 ? 5.023 8.831 -3.314 1.00 91.75 276 LEU A CA 1
ATOM 2078 C C . LEU A 1 276 ? 4.194 10.105 -3.452 1.00 91.75 276 LEU A C 1
ATOM 2080 O O . LEU A 1 276 ? 4.623 11.191 -3.071 1.00 91.75 276 LEU A O 1
ATOM 2084 N N . TRP A 1 277 ? 2.994 9.960 -3.993 1.00 92.50 277 TRP A N 1
ATOM 2085 C CA . TRP A 1 277 ? 2.052 11.052 -4.179 1.00 92.50 277 TRP A CA 1
ATOM 2086 C C . TRP A 1 277 ? 1.044 11.040 -3.039 1.00 92.50 277 TRP A C 1
ATOM 2088 O O . TRP A 1 277 ? 0.619 9.973 -2.596 1.00 92.50 277 TRP A O 1
ATOM 2098 N N . SER A 1 278 ? 0.633 12.218 -2.575 1.00 91.50 278 SER A N 1
ATOM 2099 C CA . SER A 1 278 ? -0.437 12.342 -1.586 1.00 91.50 278 SER A CA 1
ATOM 2100 C C . SER A 1 278 ? -1.468 13.365 -2.038 1.00 91.50 278 SER A C 1
ATOM 2102 O O . SER A 1 278 ? -1.114 14.391 -2.612 1.00 91.50 278 SER A O 1
ATOM 2104 N N . PHE A 1 279 ? -2.740 13.086 -1.775 1.00 90.31 279 PHE A N 1
ATOM 2105 C CA . PHE A 1 279 ? -3.842 14.004 -2.044 1.00 90.31 279 PHE A CA 1
ATOM 2106 C C . PHE A 1 279 ? -4.854 13.972 -0.909 1.00 90.31 279 PHE A C 1
ATOM 2108 O O . PHE A 1 279 ? -5.030 12.954 -0.235 1.00 90.31 279 PHE A O 1
ATOM 2115 N N . ALA A 1 280 ? -5.529 15.101 -0.694 1.00 90.56 280 ALA A N 1
ATOM 2116 C CA . ALA A 1 280 ? -6.646 15.156 0.234 1.00 90.56 280 ALA A CA 1
ATOM 2117 C C . ALA A 1 280 ? -7.738 14.184 -0.225 1.00 90.56 280 ALA A C 1
ATOM 2119 O O . ALA A 1 280 ? -8.075 14.112 -1.408 1.00 90.56 280 ALA A O 1
ATOM 2120 N N . MET A 1 281 ? -8.294 13.426 0.716 1.00 88.81 281 MET A N 1
ATOM 2121 C CA . MET A 1 281 ? -9.410 12.546 0.414 1.00 88.81 281 MET A CA 1
ATOM 2122 C C . MET A 1 281 ? -10.638 13.393 0.038 1.00 88.81 281 MET A C 1
ATOM 2124 O O . MET A 1 281 ? -11.031 14.250 0.838 1.00 88.81 281 MET A O 1
ATOM 2128 N N . PRO A 1 282 ? -11.271 13.141 -1.125 1.00 88.50 282 PRO A N 1
ATOM 2129 C CA . PRO A 1 282 ? -12.499 13.818 -1.532 1.00 88.50 282 PRO A CA 1
ATOM 2130 C C . PRO A 1 282 ? -13.556 13.821 -0.430 1.00 88.50 282 PRO A C 1
ATOM 2132 O O . PRO A 1 282 ? -13.733 12.823 0.279 1.00 88.50 282 PRO A O 1
ATOM 2135 N N . GLU A 1 283 ? -14.276 14.933 -0.281 1.00 88.62 283 GLU A N 1
ATOM 2136 C CA . GLU A 1 283 ? -15.252 15.116 0.796 1.00 88.62 283 GLU A CA 1
ATOM 2137 C C . GLU A 1 283 ? -16.345 14.037 0.764 1.00 88.62 283 GLU A C 1
ATOM 2139 O O . GLU A 1 283 ? -16.792 13.567 1.811 1.00 88.62 283 GLU A O 1
ATOM 2144 N N . GLU A 1 284 ? -16.720 13.581 -0.432 1.00 87.25 284 GLU A N 1
ATOM 2145 C CA . GLU A 1 284 ? -17.667 12.492 -0.654 1.00 87.25 284 GLU A CA 1
ATOM 2146 C C . GLU A 1 284 ? -17.180 11.185 -0.029 1.00 87.25 284 GLU A C 1
ATOM 2148 O O . GLU A 1 284 ? -17.970 10.474 0.592 1.00 87.25 284 GLU A O 1
ATOM 2153 N N . LEU A 1 285 ? -15.885 10.875 -0.149 1.00 88.31 285 LEU A N 1
ATOM 2154 C CA . LEU A 1 285 ? -15.291 9.696 0.481 1.00 88.31 285 LEU A CA 1
ATOM 2155 C C . LEU A 1 285 ? -15.209 9.873 1.995 1.00 88.31 285 LEU A C 1
ATOM 2157 O O . LEU A 1 285 ? -15.605 8.968 2.730 1.00 88.31 285 LEU A O 1
ATOM 2161 N N . ARG A 1 286 ? -14.789 11.052 2.475 1.00 89.06 286 ARG A N 1
ATOM 2162 C CA . ARG A 1 286 ? -14.706 11.321 3.920 1.00 89.06 286 ARG A CA 1
ATOM 2163 C C . ARG A 1 286 ? -16.059 11.161 4.608 1.00 89.06 286 ARG A C 1
ATOM 2165 O O . ARG A 1 286 ? -16.143 10.506 5.643 1.00 89.06 286 ARG A O 1
ATOM 2172 N N . LYS A 1 287 ? -17.128 11.701 4.009 1.00 88.69 287 LYS A N 1
ATOM 2173 C CA . LYS A 1 287 ? -18.504 11.569 4.518 1.00 88.69 287 LYS A CA 1
ATOM 2174 C C . LYS A 1 287 ? -18.925 10.108 4.657 1.00 88.69 287 LYS A C 1
ATOM 2176 O O . LYS A 1 287 ? -19.639 9.777 5.592 1.00 88.69 287 LYS A O 1
ATOM 2181 N N . ARG A 1 288 ? -18.486 9.233 3.748 1.00 86.25 288 ARG A N 1
ATOM 2182 C CA . ARG A 1 288 ? -18.837 7.803 3.759 1.00 86.25 288 ARG A CA 1
ATOM 2183 C C . ARG A 1 288 ? -18.038 6.985 4.766 1.00 86.25 288 ARG A C 1
ATOM 2185 O O . ARG A 1 288 ? -18.566 5.996 5.255 1.00 86.25 288 ARG A O 1
ATOM 2192 N N . ILE A 1 289 ? -16.799 7.377 5.055 1.00 82.44 289 ILE A N 1
ATOM 2193 C CA . ILE A 1 289 ? -15.969 6.720 6.075 1.00 82.44 289 ILE A CA 1
ATOM 2194 C C . ILE A 1 289 ? -16.419 7.117 7.488 1.00 82.44 289 ILE A C 1
ATOM 2196 O O . ILE A 1 289 ? -16.347 6.298 8.396 1.00 82.44 289 ILE A O 1
ATOM 2200 N N . ALA A 1 290 ? -16.887 8.356 7.673 1.00 82.62 290 ALA A N 1
ATOM 2201 C CA . ALA A 1 290 ? -17.335 8.861 8.973 1.00 82.62 290 ALA A CA 1
ATOM 2202 C C . ALA A 1 290 ? -18.709 8.327 9.428 1.00 82.62 290 ALA A C 1
ATOM 2204 O O . ALA A 1 290 ? -19.023 8.399 10.614 1.00 82.62 290 ALA A O 1
ATOM 2205 N N . MET A 1 291 ? -19.534 7.839 8.494 1.00 75.31 291 MET A N 1
ATOM 2206 C CA . MET A 1 291 ? -20.821 7.177 8.770 1.00 75.31 291 MET A CA 1
ATOM 2207 C C . MET A 1 291 ? -20.605 5.726 9.160 1.00 75.31 291 MET A C 1
ATOM 2209 O O . MET A 1 291 ? -21.443 5.153 9.889 1.00 75.31 291 MET A O 1
#